Protein AF-A0A433Q224-F1 (afdb_monomer_lite)

Organism: NCBI:txid994334

Foldseek 3Di:
DPQAPDQQQEKEAEQEAEDPCLVQADLLQNLVRRLVSVVQVVQLPDPNQLHFHDPDMDGDPNLCLQLVHWDPDQLCLVGRRSSQLSSCLSLLNNHGYHYDHPYHYHHGQDDPDHVVSLVLLLLVLLSNLLNLSVLVVLCCSLPPDDPCPDRPPPNPDDPPCVSVPPPDPVSNVSSVVSNVVSCCSQVCLQPVLCLQPPPLVVCCCAQPNPDPVSHPDDLCRRCCNVDPVNVVVSVVSVVCNVPVCPVVVVVVVVVQVVQQCCCCPVVVHHRPDDPVSVVSVVCVSVSSVSNGHVSSNVSVVCVVVVDDDDDDDDDDDDDPDPPPPD

InterPro domains:
  IPR001173 Glycosyltransferase 2-like [PF13632] (7-201)

Sequence (326 aa):
MSQAEDPYTTLCSPPIFFSRNAFDVPAAVRVTDMTWSIMVMQNLSNSRGLSFPCSTYSLSMVLAERVGYWDVDANSVGEDMHMWLKCFFKTECAARTVPIFVPINLTNVQTTGYVSNIYARYVQATRHMNGVADVAYTLKGAFLPKQQNSLDSKSILPSSNKYSNYFSFDNMRDKITVCFHVLEAHMIPCTSGWLMFAAVPVMQFLLFPPQSLLSYITPIENPIVTSEFYATLWNIVKIVTVLLPMPLFGMLAVYENLHRTVDRDLYRKTDSRTWKNIFDYVWLPVAAWLFMTLPSTVACVKRLVKHEDKYVVAEKIFHEQLKSEF

Structure (mmCIF, N/CA/C/O backbone):
data_AF-A0A433Q224-F1
#
_entry.id   AF-A0A433Q224-F1
#
loop_
_atom_site.group_PDB
_atom_site.id
_atom_site.type_symbol
_atom_site.label_atom_id
_atom_site.label_alt_id
_atom_site.label_comp_id
_atom_site.label_asym_id
_atom_site.label_entity_id
_atom_site.label_seq_id
_atom_site.pdbx_PDB_ins_code
_atom_site.Cartn_x
_atom_site.Cartn_y
_atom_site.Cartn_z
_atom_site.occupancy
_atom_site.B_iso_or_equiv
_atom_site.auth_seq_id
_atom_site.auth_comp_id
_atom_site.auth_asym_id
_atom_site.auth_atom_id
_atom_site.pdbx_PDB_model_num
ATOM 1 N N . MET A 1 1 ? -2.226 -6.408 25.957 1.00 42.19 1 MET A N 1
ATOM 2 C CA . MET A 1 1 ? -3.369 -5.493 25.739 1.00 42.19 1 MET A CA 1
ATOM 3 C C . MET A 1 1 ? -3.198 -4.256 26.621 1.00 42.19 1 MET A C 1
ATOM 5 O O . MET A 1 1 ? -3.823 -4.184 27.664 1.00 42.19 1 MET A O 1
ATOM 9 N N . SER A 1 2 ? -2.316 -3.316 26.266 1.00 43.66 2 SER A N 1
ATOM 10 C CA . SER A 1 2 ? -2.054 -2.116 27.093 1.00 43.66 2 SER A CA 1
ATOM 11 C C . SER A 1 2 ? -2.165 -0.789 26.330 1.00 43.66 2 SER A C 1
ATOM 13 O O . SER A 1 2 ? -1.740 0.234 26.845 1.00 43.66 2 SER A O 1
ATOM 15 N N . GLN A 1 3 ? -2.697 -0.790 25.102 1.00 51.47 3 GLN A N 1
ATOM 16 C CA . GLN A 1 3 ? -2.833 0.421 24.269 1.00 51.47 3 GLN A CA 1
ATOM 17 C C . GLN A 1 3 ? -4.274 0.940 24.154 1.00 51.47 3 GLN A C 1
ATOM 19 O O . GLN A 1 3 ? -4.483 2.039 23.654 1.00 51.47 3 GLN A O 1
ATOM 24 N N . ALA A 1 4 ? -5.261 0.177 24.620 1.00 54.31 4 ALA A N 1
ATOM 25 C CA . ALA A 1 4 ? -6.666 0.558 24.589 1.00 54.31 4 ALA A CA 1
ATOM 26 C C . ALA A 1 4 ? -7.164 0.804 26.010 1.00 54.31 4 ALA A C 1
ATOM 28 O O . ALA A 1 4 ? -7.495 -0.144 26.719 1.00 54.31 4 ALA A O 1
ATOM 29 N N . GLU A 1 5 ? -7.198 2.069 26.430 1.00 65.38 5 GLU A N 1
ATOM 30 C CA . GLU A 1 5 ? -7.835 2.456 27.697 1.00 65.38 5 GLU A CA 1
ATOM 31 C C . GLU A 1 5 ? -9.356 2.239 27.657 1.00 65.38 5 GLU A C 1
ATOM 33 O O . GLU A 1 5 ? -9.968 1.981 28.691 1.00 65.38 5 GLU A O 1
ATOM 38 N N . ASP A 1 6 ? -9.958 2.292 26.462 1.00 81.75 6 ASP A N 1
ATOM 39 C CA . ASP A 1 6 ? -11.390 2.100 26.253 1.00 81.75 6 ASP A CA 1
ATOM 40 C C . ASP A 1 6 ? -11.691 1.050 25.161 1.00 81.75 6 ASP A C 1
ATOM 42 O O . ASP A 1 6 ? -11.400 1.267 23.978 1.00 81.75 6 ASP A O 1
ATOM 46 N N . PRO A 1 7 ? -12.328 -0.084 25.509 1.00 83.94 7 PRO A N 1
ATOM 47 C CA . PRO A 1 7 ? -12.715 -1.098 24.530 1.00 83.94 7 PRO A CA 1
ATOM 48 C C . PRO A 1 7 ? -13.782 -0.608 23.535 1.00 83.94 7 PRO A C 1
ATOM 50 O O . PRO A 1 7 ? -13.921 -1.186 22.456 1.00 83.94 7 PRO A O 1
ATOM 53 N N . TYR A 1 8 ? -14.526 0.458 23.849 1.00 89.31 8 TYR A N 1
ATOM 54 C CA . TYR A 1 8 ? -15.587 0.990 22.987 1.00 89.31 8 TYR A CA 1
ATOM 55 C C . TYR A 1 8 ? -15.099 1.975 21.918 1.00 89.31 8 TYR A C 1
ATOM 57 O O . TYR A 1 8 ? -15.894 2.409 21.087 1.00 89.31 8 TYR A O 1
ATOM 65 N N . THR A 1 9 ? -13.805 2.294 21.886 1.00 89.81 9 THR A N 1
ATOM 66 C CA . THR A 1 9 ? -13.152 3.061 20.807 1.00 89.81 9 THR A CA 1
ATOM 67 C C . THR A 1 9 ? -11.999 2.290 20.165 1.00 89.81 9 THR A C 1
ATOM 69 O O . THR A 1 9 ? -11.236 2.832 19.367 1.00 89.81 9 THR A O 1
ATOM 72 N N . THR A 1 10 ? -11.871 1.004 20.477 1.00 91.50 10 THR A N 1
ATOM 73 C CA . THR A 1 10 ? -10.749 0.192 20.017 1.00 91.50 10 THR A CA 1
ATOM 74 C C . THR A 1 10 ? -11.124 -0.663 18.818 1.00 91.50 10 THR A C 1
ATOM 76 O O . THR A 1 10 ? -12.136 -1.366 18.823 1.00 91.50 10 THR A O 1
ATOM 79 N N . LEU A 1 11 ? -10.259 -0.633 17.807 1.00 94.69 11 LEU A N 1
ATOM 80 C CA . LEU A 1 11 ? -10.218 -1.608 16.730 1.00 94.69 11 LEU A CA 1
ATOM 81 C C . LEU A 1 11 ? -9.063 -2.565 17.001 1.00 94.69 11 LEU A C 1
ATOM 83 O O . LEU A 1 11 ? -7.979 -2.144 17.395 1.00 94.69 11 LEU A O 1
ATOM 87 N N . CYS A 1 12 ? -9.261 -3.852 16.768 1.00 94.44 12 CYS A N 1
ATOM 88 C CA . CYS A 1 12 ? -8.196 -4.835 16.894 1.00 94.44 12 CYS A CA 1
ATOM 89 C C . CYS A 1 12 ? -7.865 -5.404 15.521 1.00 94.44 12 CYS A C 1
ATOM 91 O O . CYS A 1 12 ? -8.771 -5.801 14.792 1.00 94.44 12 CYS A O 1
ATOM 93 N N . SER A 1 13 ? -6.583 -5.439 15.165 1.00 94.56 13 SER A N 1
ATOM 94 C CA . SER A 1 13 ? -6.139 -5.880 13.836 1.00 94.56 13 SER A CA 1
ATOM 95 C C . SER A 1 13 ? -4.949 -6.829 13.947 1.00 94.56 13 SER A C 1
ATOM 97 O O . SER A 1 13 ? -3.975 -6.494 14.622 1.00 94.56 13 SER A O 1
ATOM 99 N N . PRO A 1 14 ? -4.987 -8.012 13.320 1.00 94.25 14 PRO A N 1
ATOM 100 C CA . PRO A 1 14 ? -3.829 -8.880 13.236 1.00 94.25 14 PRO A CA 1
ATOM 101 C C . PRO A 1 14 ? -2.905 -8.494 12.072 1.00 94.25 14 PRO A C 1
ATOM 103 O O . PRO A 1 14 ? -3.363 -7.928 11.076 1.00 94.25 14 PRO A O 1
ATOM 106 N N . PRO A 1 15 ? -1.609 -8.848 12.134 1.00 92.12 15 PRO A N 1
ATOM 107 C CA . PRO A 1 15 ? -0.773 -8.843 10.944 1.00 92.12 15 PRO A CA 1
ATOM 108 C C . PRO A 1 15 ? -1.261 -9.915 9.960 1.00 92.12 15 PRO A C 1
ATOM 110 O O . PRO A 1 15 ? -1.662 -11.010 10.359 1.00 92.12 15 PRO A O 1
ATOM 113 N N . ILE A 1 16 ? -1.202 -9.611 8.665 1.00 92.00 16 ILE A N 1
ATOM 114 C CA . ILE A 1 16 ? -1.560 -10.539 7.586 1.00 92.00 16 ILE A CA 1
ATOM 115 C C . ILE A 1 16 ? -0.317 -10.915 6.783 1.00 92.00 16 ILE A C 1
ATOM 117 O O . ILE A 1 16 ? 0.595 -10.102 6.633 1.00 92.00 16 ILE A O 1
ATOM 121 N N . PHE A 1 17 ? -0.283 -12.134 6.250 1.00 90.88 17 PHE A N 1
ATOM 122 C CA . PHE A 1 17 ? 0.760 -12.570 5.322 1.00 90.88 17 PHE A CA 1
ATOM 123 C C . PHE A 1 17 ? 0.219 -13.569 4.298 1.00 90.88 17 PHE A C 1
ATOM 125 O O . PHE A 1 17 ? -0.696 -14.331 4.598 1.00 90.88 17 PHE A O 1
ATOM 132 N N . PHE A 1 18 ? 0.778 -13.587 3.087 1.00 92.19 18 PHE A N 1
ATOM 133 C CA . PHE A 1 18 ? 0.282 -14.416 1.981 1.00 92.19 18 PHE A CA 1
ATOM 134 C C . PHE A 1 18 ? 1.230 -15.583 1.699 1.00 92.19 18 PHE A C 1
ATOM 136 O O . PHE A 1 18 ? 2.207 -15.440 0.967 1.00 92.19 18 PHE A O 1
ATOM 143 N N . SER A 1 19 ? 0.945 -16.764 2.257 1.00 90.62 19 SER A N 1
ATOM 144 C CA . SER A 1 19 ? 1.814 -17.939 2.055 1.00 90.62 19 SER A CA 1
ATOM 145 C C . SER A 1 19 ? 1.107 -19.199 1.566 1.00 90.62 19 SER A C 1
ATOM 147 O O . SER A 1 19 ? 1.771 -20.086 1.034 1.00 90.62 19 SER A O 1
ATOM 149 N N . ARG A 1 20 ? -0.228 -19.273 1.671 1.00 91.50 20 ARG A N 1
ATOM 150 C CA . ARG A 1 20 ? -0.977 -20.524 1.441 1.00 91.50 20 ARG A CA 1
ATOM 151 C C . ARG A 1 20 ? -0.823 -21.114 0.035 1.00 91.50 20 ARG A C 1
ATOM 153 O O . ARG A 1 20 ? -0.837 -22.328 -0.095 1.00 91.50 20 ARG A O 1
ATOM 160 N N . ASN A 1 21 ? -0.680 -20.270 -0.984 1.00 93.00 21 ASN A N 1
ATOM 161 C CA . ASN A 1 21 ? -0.576 -20.644 -2.404 1.00 93.00 21 ASN A CA 1
ATOM 162 C C . ASN A 1 21 ? 0.544 -19.868 -3.123 1.00 93.00 21 ASN A C 1
ATOM 164 O O . ASN A 1 21 ? 0.460 -19.555 -4.308 1.00 93.00 21 ASN A O 1
ATOM 168 N N . ALA A 1 22 ? 1.586 -19.477 -2.387 1.00 89.38 22 ALA A N 1
ATOM 169 C CA . ALA A 1 22 ? 2.670 -18.649 -2.916 1.00 89.38 22 ALA A CA 1
ATOM 170 C C . ALA A 1 22 ? 3.359 -19.271 -4.151 1.00 89.38 22 ALA A C 1
ATOM 172 O O . ALA A 1 22 ? 3.815 -18.546 -5.035 1.00 89.38 22 ALA A O 1
ATOM 173 N N . PHE A 1 23 ? 3.418 -20.601 -4.239 1.00 88.69 23 PHE A N 1
ATOM 174 C CA . PHE A 1 23 ? 4.025 -21.318 -5.366 1.00 88.69 23 PHE A CA 1
ATOM 175 C C . PHE A 1 23 ? 3.103 -21.469 -6.578 1.00 88.69 23 PHE A C 1
ATOM 177 O O . PHE A 1 23 ? 3.591 -21.751 -7.668 1.00 88.69 23 PHE A O 1
ATOM 184 N N . ASP A 1 24 ? 1.806 -21.220 -6.405 1.00 92.06 24 ASP A N 1
ATOM 185 C CA . ASP A 1 24 ? 0.786 -21.429 -7.436 1.00 92.06 24 ASP A CA 1
ATOM 186 C C . ASP A 1 24 ? 0.474 -20.153 -8.233 1.00 92.06 24 ASP A C 1
ATOM 188 O O . ASP A 1 24 ? -0.368 -20.156 -9.133 1.00 92.06 24 ASP A O 1
ATOM 192 N N . VAL A 1 25 ? 1.148 -19.047 -7.906 1.00 93.94 25 VAL A N 1
ATOM 193 C CA . VAL A 1 25 ? 0.967 -17.740 -8.542 1.00 93.94 25 VAL A CA 1
ATOM 194 C C . VAL A 1 25 ? 2.263 -17.247 -9.197 1.00 93.94 25 VAL A C 1
ATOM 196 O O . VAL A 1 25 ? 3.363 -17.610 -8.765 1.00 93.94 25 VAL A O 1
ATOM 199 N N . PRO A 1 26 ? 2.170 -16.383 -10.228 1.00 93.62 26 PRO A N 1
ATOM 200 C CA . PRO A 1 26 ? 3.333 -15.728 -10.816 1.00 93.62 26 PRO A CA 1
ATOM 201 C C . PRO A 1 26 ? 4.211 -15.028 -9.774 1.00 93.62 26 PRO A C 1
ATOM 203 O O . PRO A 1 26 ? 3.706 -14.442 -8.815 1.00 93.62 26 PRO A O 1
ATOM 206 N N . ALA A 1 27 ? 5.526 -15.002 -10.010 1.00 91.19 27 ALA A N 1
ATOM 207 C CA . ALA A 1 27 ? 6.482 -14.359 -9.105 1.00 91.19 27 ALA A CA 1
ATOM 208 C C . ALA A 1 27 ? 6.138 -12.884 -8.833 1.00 91.19 27 ALA A C 1
ATOM 210 O O . ALA A 1 27 ? 6.201 -12.446 -7.688 1.00 91.19 27 ALA A O 1
ATOM 211 N N . ALA A 1 28 ? 5.687 -12.150 -9.857 1.00 91.50 28 ALA A N 1
ATOM 212 C CA . ALA A 1 28 ? 5.248 -10.764 -9.708 1.00 91.50 28 ALA A CA 1
ATOM 213 C C . ALA A 1 28 ? 4.083 -10.608 -8.711 1.00 91.50 28 ALA A C 1
ATOM 215 O O . ALA A 1 28 ? 4.085 -9.659 -7.936 1.00 91.50 28 ALA A O 1
ATOM 216 N N . VAL A 1 29 ? 3.121 -11.541 -8.687 1.00 93.62 29 VAL A N 1
ATOM 217 C CA . VAL A 1 29 ? 1.995 -11.511 -7.734 1.00 93.62 29 VAL A CA 1
ATOM 218 C C . VAL A 1 29 ? 2.497 -11.779 -6.317 1.00 93.62 29 VAL A C 1
ATOM 220 O O . VAL A 1 29 ? 2.252 -10.976 -5.419 1.00 93.62 29 VAL A O 1
ATOM 223 N N . ARG A 1 30 ? 3.259 -12.866 -6.130 1.00 91.69 30 ARG A N 1
ATOM 224 C CA . ARG A 1 30 ? 3.771 -13.260 -4.809 1.00 91.69 30 ARG A CA 1
ATOM 225 C C . ARG A 1 30 ? 4.654 -12.184 -4.177 1.00 91.69 30 ARG A C 1
ATOM 227 O O . ARG A 1 30 ? 4.519 -11.910 -2.987 1.00 91.69 30 ARG A O 1
ATOM 234 N N . VAL A 1 31 ? 5.568 -11.591 -4.950 1.00 89.62 31 VAL A N 1
ATOM 235 C CA . VAL A 1 31 ? 6.459 -10.535 -4.443 1.00 89.62 31 VAL A CA 1
ATOM 236 C C . VAL A 1 31 ? 5.633 -9.351 -3.954 1.00 89.62 31 VAL A C 1
ATOM 238 O O . VAL A 1 31 ? 5.837 -8.895 -2.833 1.00 89.62 31 VAL A O 1
ATOM 241 N N . THR A 1 32 ? 4.650 -8.898 -4.736 1.00 91.06 32 THR A N 1
ATOM 242 C CA . THR A 1 32 ? 3.786 -7.780 -4.340 1.00 91.06 32 THR A CA 1
ATOM 243 C C . THR A 1 32 ? 2.967 -8.077 -3.091 1.00 91.06 32 THR A C 1
ATOM 245 O O . THR A 1 32 ? 2.916 -7.235 -2.198 1.00 91.06 32 THR A O 1
ATOM 248 N N . ASP A 1 33 ? 2.347 -9.251 -2.992 1.00 92.38 33 ASP A N 1
ATOM 249 C CA . ASP A 1 33 ? 1.499 -9.602 -1.845 1.00 92.38 33 ASP A CA 1
ATOM 250 C C . ASP A 1 33 ? 2.309 -9.765 -0.554 1.00 92.38 33 ASP A C 1
ATOM 252 O O . ASP A 1 33 ? 1.877 -9.364 0.532 1.00 92.38 33 ASP A O 1
ATOM 256 N N . MET A 1 34 ? 3.542 -10.257 -0.648 1.00 88.06 34 MET A N 1
ATOM 257 C CA . MET A 1 34 ? 4.407 -10.284 0.524 1.00 88.06 34 MET A CA 1
ATOM 258 C C . MET A 1 34 ? 4.933 -8.891 0.894 1.00 88.06 34 MET A C 1
ATOM 260 O O . MET A 1 34 ? 4.958 -8.552 2.076 1.00 88.06 34 MET A O 1
ATOM 264 N N . THR A 1 35 ? 5.302 -8.043 -0.073 1.00 87.88 35 THR A N 1
ATOM 265 C CA . THR A 1 35 ? 5.648 -6.640 0.223 1.00 87.88 35 THR A CA 1
ATOM 266 C C . THR A 1 35 ? 4.471 -5.913 0.878 1.00 87.88 35 THR A C 1
ATOM 268 O O . THR A 1 35 ? 4.667 -5.172 1.839 1.00 87.88 35 THR A O 1
ATOM 271 N N . TRP A 1 36 ? 3.241 -6.192 0.438 1.00 89.94 36 TRP A N 1
ATOM 272 C CA . TRP A 1 36 ? 2.023 -5.699 1.080 1.00 89.94 36 TRP A CA 1
ATOM 273 C C . TRP A 1 36 ? 1.914 -6.163 2.539 1.00 89.94 36 TRP A C 1
ATOM 275 O O . TRP A 1 36 ? 1.622 -5.362 3.420 1.00 89.94 36 TRP A O 1
ATOM 285 N N . SER A 1 37 ? 2.230 -7.430 2.819 1.00 90.38 37 SER A N 1
ATOM 286 C CA . SER A 1 37 ? 2.266 -7.977 4.187 1.00 90.38 37 SER A CA 1
ATOM 287 C C . SER A 1 37 ? 3.230 -7.204 5.088 1.00 90.38 37 SER A C 1
ATOM 289 O O . SER A 1 37 ? 2.887 -6.839 6.211 1.00 90.38 37 SER A O 1
ATOM 291 N N . ILE A 1 38 ? 4.431 -6.909 4.580 1.00 88.38 38 ILE A N 1
ATOM 292 C CA . ILE A 1 38 ? 5.450 -6.140 5.304 1.00 88.38 38 ILE A CA 1
ATOM 293 C C . ILE A 1 38 ? 4.960 -4.717 5.583 1.00 88.38 38 ILE A C 1
ATOM 295 O O . ILE A 1 38 ? 5.092 -4.235 6.707 1.00 88.38 38 ILE A O 1
ATOM 299 N N . MET A 1 39 ? 4.331 -4.072 4.600 1.00 88.50 39 MET A N 1
ATOM 300 C CA . MET A 1 39 ? 3.747 -2.741 4.767 1.00 88.50 39 MET A CA 1
ATOM 301 C C . MET A 1 39 ? 2.638 -2.730 5.830 1.00 88.50 39 MET A C 1
ATOM 303 O O . MET A 1 39 ? 2.600 -1.831 6.668 1.00 88.50 39 MET A O 1
ATOM 307 N N . VAL A 1 40 ? 1.771 -3.749 5.862 1.00 90.44 40 VAL A N 1
ATOM 308 C CA . VAL A 1 40 ? 0.733 -3.866 6.900 1.00 90.44 40 VAL A CA 1
ATOM 309 C C . VAL A 1 40 ? 1.358 -4.071 8.282 1.00 90.44 40 VAL A C 1
ATOM 311 O O . VAL A 1 40 ? 0.933 -3.424 9.238 1.00 90.44 40 VAL A O 1
ATOM 314 N N . MET A 1 41 ? 2.398 -4.905 8.398 1.00 89.06 41 MET A N 1
ATOM 315 C CA . MET A 1 41 ? 3.137 -5.078 9.656 1.00 89.06 41 MET A CA 1
ATOM 316 C C . MET A 1 41 ? 3.792 -3.773 10.128 1.00 89.06 41 MET A C 1
ATOM 318 O O . MET A 1 41 ? 3.692 -3.439 11.309 1.00 89.06 41 MET A O 1
ATOM 322 N N . GLN A 1 42 ? 4.406 -3.005 9.220 1.00 89.31 42 GLN A N 1
ATOM 323 C CA . GLN A 1 42 ? 4.956 -1.681 9.525 1.00 89.31 42 GLN A CA 1
ATOM 324 C C . GLN A 1 42 ? 3.861 -0.743 10.038 1.00 89.31 42 GLN A C 1
ATOM 326 O O . GLN A 1 42 ? 4.028 -0.122 11.086 1.00 89.31 42 GLN A O 1
ATOM 331 N N . ASN A 1 43 ? 2.726 -0.668 9.346 1.00 91.38 43 ASN A N 1
ATOM 332 C CA . ASN A 1 43 ? 1.600 0.163 9.757 1.00 91.38 43 ASN A CA 1
ATOM 333 C C . ASN A 1 43 ? 1.093 -0.225 11.161 1.00 91.38 43 ASN A C 1
ATOM 335 O O . ASN A 1 43 ? 0.910 0.645 12.009 1.00 91.38 43 ASN A O 1
ATOM 339 N N . LEU A 1 44 ? 0.971 -1.521 11.468 1.00 90.88 44 LEU A N 1
ATOM 340 C CA . LEU A 1 44 ? 0.555 -2.000 12.794 1.00 90.88 44 LEU A CA 1
ATOM 341 C C . LEU A 1 44 ? 1.575 -1.732 13.916 1.00 90.88 44 LEU A C 1
ATOM 343 O O . LEU A 1 44 ? 1.203 -1.778 15.087 1.00 90.88 44 LEU A O 1
ATOM 347 N N . SER A 1 45 ? 2.834 -1.420 13.588 1.00 88.56 45 SER A N 1
ATOM 348 C CA . SER A 1 45 ? 3.881 -1.095 14.570 1.00 88.56 45 SER A CA 1
ATOM 349 C C . SER A 1 45 ? 3.783 0.325 15.150 1.00 88.56 45 SER A C 1
ATOM 351 O O . SER A 1 45 ? 4.585 0.708 16.005 1.00 88.56 45 SER A O 1
ATOM 353 N N . ASN A 1 46 ? 2.788 1.114 14.726 1.00 88.62 46 ASN A N 1
ATOM 354 C CA . ASN A 1 46 ? 2.577 2.468 15.223 1.00 88.62 46 ASN A CA 1
ATOM 355 C C . ASN A 1 46 ? 2.272 2.484 16.735 1.00 88.62 46 ASN A C 1
ATOM 357 O O . ASN A 1 46 ? 1.214 2.042 17.184 1.00 88.62 46 ASN A O 1
ATOM 361 N N . SER A 1 47 ? 3.171 3.071 17.528 1.00 83.44 47 SER A N 1
ATOM 362 C CA . SER A 1 47 ? 3.066 3.088 18.994 1.00 83.44 47 SER A CA 1
ATOM 363 C C . SER A 1 47 ? 1.882 3.891 19.543 1.00 83.44 47 SER A C 1
ATOM 365 O O . SER A 1 47 ? 1.448 3.624 20.664 1.00 83.44 47 SER A O 1
ATOM 367 N N . ARG A 1 48 ? 1.338 4.843 18.769 1.00 87.94 48 ARG A N 1
ATOM 368 C CA . ARG A 1 48 ? 0.140 5.621 19.127 1.00 87.94 48 ARG A CA 1
ATOM 369 C C . ARG A 1 48 ? -1.162 4.928 18.729 1.00 87.94 48 ARG A C 1
ATOM 371 O O . ARG A 1 48 ? -2.208 5.500 18.997 1.00 87.94 48 ARG A O 1
ATOM 378 N N . GLY A 1 49 ? -1.130 3.758 18.084 1.00 90.00 49 GLY A N 1
ATOM 379 C CA . GLY A 1 49 ? -2.335 3.069 17.605 1.00 90.00 49 GLY A CA 1
ATOM 380 C C . GLY A 1 49 ? -3.038 3.786 16.445 1.00 90.00 49 GLY A C 1
ATOM 381 O O . GLY A 1 49 ? -4.216 3.534 16.192 1.00 90.00 49 GLY A O 1
ATOM 382 N N . LEU A 1 50 ? -2.339 4.693 15.750 1.00 94.00 50 LEU A N 1
ATOM 383 C CA . LEU A 1 50 ? -2.816 5.373 14.540 1.00 94.00 50 LEU A CA 1
ATOM 384 C C . LEU A 1 50 ? -2.489 4.536 13.298 1.00 94.00 50 LEU A C 1
ATOM 386 O O . LEU A 1 50 ? -1.700 4.953 12.448 1.00 94.00 50 LEU A O 1
ATOM 390 N N . SER A 1 51 ? -3.037 3.325 13.249 1.00 93.25 51 SER A N 1
ATOM 391 C CA . SER A 1 51 ? -2.752 2.338 12.211 1.00 93.25 51 SER A CA 1
ATOM 392 C C . SER A 1 51 ? -4.027 1.825 11.562 1.00 93.25 51 SER A C 1
ATOM 394 O O . SER A 1 51 ? -5.026 1.564 12.234 1.00 93.25 51 SER A O 1
ATOM 396 N N . PHE A 1 52 ? -3.993 1.676 10.241 1.00 94.12 52 PHE A N 1
ATOM 397 C CA . PHE A 1 52 ? -5.161 1.272 9.466 1.00 94.12 52 PHE A CA 1
ATOM 398 C C . PHE A 1 52 ? -5.293 -0.257 9.423 1.00 94.12 52 PHE A C 1
ATOM 400 O O . PHE A 1 52 ? -4.299 -0.940 9.165 1.00 94.12 52 PHE A O 1
ATOM 407 N N . PRO A 1 53 ? -6.479 -0.832 9.664 1.00 92.31 53 PRO A N 1
ATOM 408 C CA . PRO A 1 53 ? -6.698 -2.253 9.440 1.00 92.31 53 PRO A CA 1
ATOM 409 C C . PRO A 1 53 ? -6.545 -2.589 7.953 1.00 92.31 53 PRO A C 1
ATOM 411 O O . PRO A 1 53 ? -6.747 -1.745 7.080 1.00 92.31 53 PRO A O 1
ATOM 414 N N . CYS A 1 54 ? -6.202 -3.841 7.661 1.00 89.50 54 CYS A N 1
ATOM 415 C CA . CYS A 1 54 ? -6.157 -4.340 6.294 1.00 89.50 54 CYS A CA 1
ATOM 416 C C . CYS A 1 54 ? -6.757 -5.742 6.240 1.00 89.50 54 CYS A C 1
ATOM 418 O O . CYS A 1 54 ? -6.194 -6.672 6.818 1.00 89.50 54 CYS A O 1
ATOM 420 N N . SER A 1 55 ? -7.880 -5.891 5.533 1.00 87.50 55 SER A N 1
ATOM 421 C CA . SER A 1 55 ? -8.643 -7.122 5.278 1.00 87.50 55 SER A CA 1
ATOM 422 C C . SER A 1 55 ? -9.254 -7.810 6.504 1.00 87.50 55 SER A C 1
ATOM 424 O O . SER A 1 55 ? -10.286 -8.470 6.413 1.00 87.50 55 SER A O 1
ATOM 426 N N . THR A 1 56 ? -8.613 -7.736 7.668 1.00 92.44 56 THR A N 1
ATOM 427 C CA . THR A 1 56 ? -9.045 -8.429 8.880 1.00 92.44 56 THR A CA 1
ATOM 428 C C . THR A 1 56 ? -8.938 -7.488 10.060 1.00 92.44 56 THR A C 1
ATOM 430 O O . THR A 1 56 ? -7.856 -7.001 10.377 1.00 92.44 56 THR A O 1
ATOM 433 N N . TYR A 1 57 ? -10.064 -7.240 10.717 1.00 95.06 57 TYR A N 1
ATOM 434 C CA . TYR A 1 57 ? -10.126 -6.468 11.947 1.00 95.06 57 TYR A CA 1
ATOM 435 C C . TYR A 1 57 ? -11.425 -6.763 12.696 1.00 95.06 57 TYR A C 1
ATOM 437 O O . TYR A 1 57 ? -12.354 -7.369 12.164 1.00 95.06 57 TYR A O 1
ATOM 445 N N . SER A 1 58 ? -11.482 -6.333 13.949 1.00 94.62 58 SER A N 1
ATOM 446 C CA . SER A 1 58 ? -12.685 -6.388 14.774 1.00 94.62 58 SER A CA 1
ATOM 447 C C . SER A 1 58 ? -12.887 -5.065 15.495 1.00 94.62 58 SER A C 1
ATOM 449 O O . SER A 1 58 ? -11.916 -4.465 15.956 1.00 94.62 58 SER A O 1
ATOM 451 N N . LEU A 1 59 ? -14.139 -4.659 15.671 1.00 95.00 59 LEU A N 1
ATOM 452 C CA . LEU A 1 59 ? -14.530 -3.577 16.570 1.00 95.00 59 LEU A CA 1
ATOM 453 C C . LEU A 1 59 ? -15.734 -4.000 17.414 1.00 95.00 59 LEU A C 1
ATOM 455 O O . LEU A 1 59 ? -16.434 -4.956 17.081 1.00 95.00 59 LEU A O 1
ATOM 459 N N . SER A 1 60 ? -15.982 -3.283 18.508 1.00 93.62 60 SER A N 1
ATOM 460 C CA . SER A 1 60 ? -17.180 -3.514 19.314 1.00 93.62 60 SER A CA 1
ATOM 461 C C . SER A 1 60 ? -18.446 -3.099 18.555 1.00 93.62 60 SER A C 1
ATOM 463 O O . SER A 1 60 ? -18.451 -2.115 17.814 1.00 93.62 60 SER A O 1
ATOM 465 N N . MET A 1 61 ? -19.553 -3.808 18.797 1.00 93.81 61 MET A N 1
ATOM 466 C CA . MET A 1 61 ? -20.870 -3.425 18.269 1.00 93.81 61 MET A CA 1
ATOM 467 C C . MET A 1 61 ? -21.257 -2.001 18.696 1.00 93.81 61 MET A C 1
ATOM 469 O O . MET A 1 61 ? -21.836 -1.250 17.920 1.00 93.81 61 MET A O 1
ATOM 473 N N . VAL A 1 62 ? -20.853 -1.607 19.909 1.00 91.88 62 VAL A N 1
ATOM 474 C CA . VAL A 1 62 ? -21.038 -0.254 20.448 1.00 91.88 62 VAL A CA 1
ATOM 475 C C . VAL A 1 62 ? -20.373 0.797 19.564 1.00 91.88 62 VAL A C 1
ATOM 477 O O . VAL A 1 62 ? -20.992 1.809 19.243 1.00 91.88 62 VAL A O 1
ATOM 480 N N . LEU A 1 63 ? -19.126 0.559 19.145 1.00 92.38 63 LEU A N 1
ATOM 481 C CA . LEU A 1 63 ? -18.423 1.461 18.238 1.00 92.38 63 LEU A CA 1
ATOM 482 C C . LEU A 1 63 ? -19.104 1.498 16.866 1.00 92.38 63 LEU A C 1
ATOM 484 O O . LEU A 1 63 ? -19.300 2.585 16.329 1.00 92.38 63 LEU A O 1
ATOM 488 N N . ALA A 1 64 ? -19.515 0.340 16.336 1.00 95.00 64 ALA A N 1
ATOM 489 C CA . ALA A 1 64 ? -20.196 0.242 15.045 1.00 95.00 64 ALA A CA 1
ATOM 490 C C . ALA A 1 64 ? -21.501 1.054 15.033 1.00 95.00 64 ALA A C 1
ATOM 492 O O . ALA A 1 64 ? -21.707 1.878 14.144 1.00 95.00 64 ALA A O 1
ATOM 493 N N . GLU A 1 65 ? -22.350 0.890 16.051 1.00 92.81 65 GLU A N 1
ATOM 494 C CA . GLU A 1 65 ? -23.599 1.644 16.191 1.00 92.81 65 GLU A CA 1
ATOM 495 C C . GLU A 1 65 ? -23.325 3.145 16.343 1.00 92.81 65 GLU A C 1
ATOM 497 O O . GLU A 1 65 ? -23.929 3.962 15.648 1.00 92.81 65 GLU A O 1
ATOM 502 N N . ARG A 1 66 ? -22.347 3.518 17.179 1.00 87.75 66 ARG A N 1
ATOM 503 C CA . ARG A 1 66 ? -21.978 4.919 17.431 1.00 87.75 66 ARG A CA 1
ATOM 504 C C . ARG A 1 66 ? -21.531 5.656 16.173 1.00 87.75 66 ARG A C 1
ATOM 506 O O . ARG A 1 66 ? -21.781 6.853 16.039 1.00 87.75 66 ARG A O 1
ATOM 513 N N . VAL A 1 67 ? -20.841 4.971 15.264 1.00 91.56 67 VAL A N 1
ATOM 514 C CA . VAL A 1 67 ? -20.364 5.579 14.017 1.00 91.56 67 VAL A CA 1
ATOM 515 C C . VAL A 1 67 ? -21.383 5.458 12.885 1.00 91.56 67 VAL A C 1
ATOM 517 O O . VAL A 1 67 ? -21.200 6.097 11.850 1.00 91.56 67 VAL A O 1
ATOM 520 N N . GLY A 1 68 ? -22.484 4.728 13.072 1.00 92.44 68 GLY A N 1
ATOM 521 C CA . GLY A 1 68 ? -23.485 4.484 12.035 1.00 92.44 68 GLY A CA 1
ATOM 522 C C . GLY A 1 68 ? -23.010 3.466 10.999 1.00 92.44 68 GLY A C 1
ATOM 523 O O . GLY A 1 68 ? -23.127 3.719 9.803 1.00 92.44 68 GLY A O 1
ATOM 524 N N . TYR A 1 69 ? -22.439 2.355 11.471 1.00 94.38 69 TYR A N 1
ATOM 525 C CA . TYR A 1 69 ? -22.037 1.178 10.693 1.00 94.38 69 TYR A CA 1
ATOM 526 C C . TYR A 1 69 ? -21.101 1.497 9.515 1.00 94.38 69 TYR A C 1
ATOM 528 O O . TYR A 1 69 ? -20.393 2.503 9.528 1.00 94.38 69 TYR A O 1
ATOM 536 N N . TRP A 1 70 ? -21.043 0.613 8.524 1.00 94.50 70 TRP A N 1
ATOM 537 C CA . TRP A 1 70 ? -20.213 0.745 7.332 1.00 94.50 70 TRP A CA 1
ATOM 538 C C . TRP A 1 70 ? -20.875 1.624 6.281 1.00 94.50 70 TRP A C 1
ATOM 540 O O . TRP A 1 70 ? -22.068 1.485 6.015 1.00 94.50 70 TRP A O 1
ATOM 550 N N . ASP A 1 71 ? -20.091 2.514 5.678 1.00 91.69 71 ASP A N 1
ATOM 551 C CA . ASP A 1 71 ? -20.552 3.297 4.535 1.00 91.69 71 ASP A CA 1
ATOM 552 C C . ASP A 1 71 ? -20.537 2.434 3.266 1.00 91.69 71 ASP A C 1
ATOM 554 O O . ASP A 1 71 ? -19.644 1.612 3.061 1.00 91.69 71 ASP A O 1
ATOM 558 N N . VAL A 1 72 ? -21.560 2.605 2.428 1.00 88.25 72 VAL A N 1
ATOM 559 C CA . VAL A 1 72 ? -21.783 1.813 1.201 1.00 88.25 72 VAL A CA 1
ATOM 560 C C . VAL A 1 72 ? -21.644 2.652 -0.071 1.00 88.25 72 VAL A C 1
ATOM 562 O O . VAL A 1 72 ? -22.026 2.212 -1.156 1.00 88.25 72 VAL A O 1
ATOM 565 N N . ASP A 1 73 ? -21.153 3.886 0.050 1.00 84.00 73 ASP A N 1
ATOM 566 C CA . ASP A 1 73 ? -21.019 4.792 -1.082 1.00 84.00 73 ASP A CA 1
ATOM 567 C C . ASP A 1 73 ? -19.722 4.571 -1.872 1.00 84.00 73 ASP A C 1
ATOM 569 O O . ASP A 1 73 ? -18.772 3.926 -1.428 1.00 84.00 73 ASP A O 1
ATOM 573 N N . ALA A 1 74 ? -19.681 5.132 -3.080 1.00 78.94 74 ALA A N 1
ATOM 574 C CA . ALA A 1 74 ? -18.576 4.953 -4.016 1.00 78.94 74 ALA A CA 1
ATOM 575 C C . ALA A 1 74 ? -17.242 5.576 -3.556 1.00 78.94 74 ALA A C 1
ATOM 577 O O . ALA A 1 74 ? -16.218 5.360 -4.205 1.00 78.94 74 ALA A O 1
ATOM 578 N N . ASN A 1 75 ? -17.216 6.368 -2.480 1.00 79.00 75 ASN A N 1
ATOM 579 C CA . ASN A 1 75 ? -15.969 6.870 -1.907 1.00 79.00 75 ASN A CA 1
ATOM 580 C C . ASN A 1 75 ? -15.376 5.904 -0.878 1.00 79.00 75 ASN A C 1
ATOM 582 O O . ASN A 1 75 ? -14.163 5.899 -0.707 1.00 79.00 75 ASN A O 1
ATOM 586 N N . SER A 1 76 ? -16.179 5.019 -0.292 1.00 84.81 76 SER A N 1
ATOM 587 C CA . SER A 1 76 ? -15.762 4.072 0.749 1.00 84.81 76 SER A CA 1
ATOM 588 C C . SER A 1 76 ? -15.293 2.729 0.172 1.00 84.81 76 SER A C 1
ATOM 590 O O . SER A 1 76 ? -15.558 1.666 0.724 1.00 84.81 76 SER A O 1
ATOM 592 N N . VAL A 1 77 ? -14.586 2.762 -0.967 1.00 84.19 77 VAL A N 1
ATOM 593 C CA . VAL A 1 77 ? -14.099 1.553 -1.669 1.00 84.19 77 VAL A CA 1
ATOM 594 C C . VAL A 1 77 ? -13.049 0.807 -0.843 1.00 84.19 77 VAL A C 1
ATOM 596 O O . VAL A 1 77 ? -13.031 -0.423 -0.827 1.00 84.19 77 VAL A O 1
ATOM 599 N N . GLY A 1 78 ? -12.170 1.550 -0.166 1.00 84.62 78 GLY A N 1
ATOM 600 C CA . GLY A 1 78 ? -11.185 1.019 0.777 1.00 84.62 78 GLY A CA 1
ATOM 601 C C . GLY A 1 78 ? -11.801 0.804 2.156 1.00 84.62 78 GLY A C 1
ATOM 602 O O . GLY A 1 78 ? -11.356 1.432 3.112 1.00 84.62 78 GLY A O 1
ATOM 603 N N . GLU A 1 79 ? -12.835 -0.038 2.231 1.00 92.00 79 GLU A N 1
ATOM 604 C CA . GLU A 1 79 ? -13.729 -0.169 3.390 1.00 92.00 79 GLU A CA 1
ATOM 605 C C . GLU A 1 79 ? -12.987 -0.254 4.732 1.00 92.00 79 GLU A C 1
ATOM 607 O O . GLU A 1 79 ? -13.283 0.545 5.612 1.00 92.00 79 GLU A O 1
ATOM 612 N N . ASP A 1 80 ? -11.969 -1.113 4.863 1.00 94.19 80 ASP A N 1
ATOM 613 C CA . ASP A 1 80 ? -11.231 -1.289 6.123 1.00 94.19 80 ASP A CA 1
ATOM 614 C C . ASP A 1 80 ? -10.629 0.032 6.654 1.00 94.19 80 ASP A C 1
ATOM 616 O O . ASP A 1 80 ? -10.841 0.432 7.805 1.00 94.19 80 ASP A O 1
ATOM 620 N N . MET A 1 81 ? -9.864 0.735 5.807 1.00 94.75 81 MET A N 1
ATOM 621 C CA . MET A 1 81 ? -9.220 2.003 6.165 1.00 94.75 81 MET A CA 1
ATOM 622 C C . MET A 1 81 ? -10.272 3.093 6.372 1.00 94.75 81 MET A C 1
ATOM 624 O O . MET A 1 81 ? -10.193 3.849 7.343 1.00 94.75 81 MET A O 1
ATOM 628 N N . HIS A 1 82 ? -11.275 3.143 5.495 1.00 95.81 82 HIS A N 1
ATOM 629 C CA . HIS A 1 82 ? -12.378 4.086 5.593 1.00 95.81 82 HIS A CA 1
ATOM 630 C C . HIS A 1 82 ? -13.125 3.937 6.923 1.00 95.81 82 HIS A C 1
ATOM 632 O O . HIS A 1 82 ? -13.370 4.924 7.617 1.00 95.81 82 HIS A O 1
ATOM 638 N N . MET A 1 83 ? -13.424 2.704 7.331 1.00 96.56 83 MET A N 1
ATOM 639 C CA . MET A 1 83 ? -14.086 2.405 8.595 1.00 96.56 83 MET A CA 1
ATOM 640 C C . MET A 1 83 ? -13.238 2.859 9.785 1.00 96.56 83 MET A C 1
ATOM 642 O O . MET A 1 83 ? -13.762 3.453 10.730 1.00 96.56 83 MET A O 1
ATOM 646 N N . TRP A 1 84 ? -11.917 2.671 9.730 1.00 96.56 84 TRP A N 1
ATOM 647 C CA . TRP A 1 84 ? -11.020 3.203 10.756 1.00 96.56 84 TRP A CA 1
ATOM 648 C C . TRP A 1 84 ? -11.043 4.733 10.820 1.00 96.56 84 TRP A C 1
ATOM 650 O O . TRP A 1 84 ? -11.183 5.296 11.906 1.00 96.56 84 TRP A O 1
ATOM 660 N N . LEU A 1 85 ? -10.960 5.418 9.674 1.00 96.62 85 LEU A N 1
ATOM 661 C CA . LEU A 1 85 ? -11.013 6.883 9.598 1.00 96.62 85 LEU A CA 1
ATOM 662 C C . LEU A 1 85 ? -12.349 7.414 10.121 1.00 96.62 85 LEU A C 1
ATOM 664 O O . LEU A 1 85 ? -12.387 8.378 10.887 1.00 96.62 85 LEU A O 1
A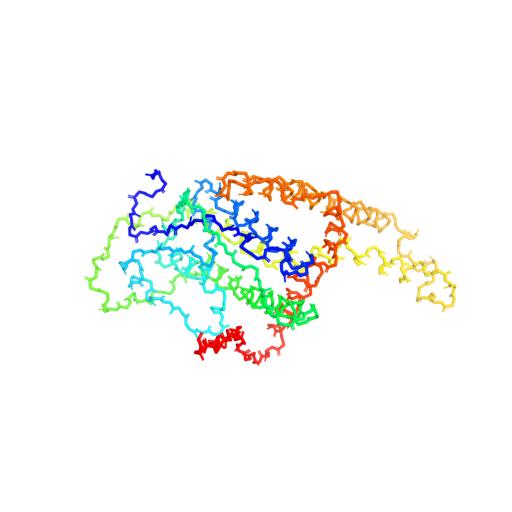TOM 668 N N . LYS A 1 86 ? -13.448 6.751 9.761 1.00 95.38 86 LYS A N 1
ATOM 669 C CA . LYS A 1 86 ? -14.790 7.054 10.249 1.00 95.38 86 LYS A CA 1
ATOM 670 C C . LYS A 1 86 ? -14.873 6.922 11.764 1.00 95.38 86 LYS A C 1
ATOM 672 O O . LYS A 1 86 ? -15.344 7.855 12.417 1.00 95.38 86 LYS A O 1
ATOM 677 N N . CYS A 1 87 ? -14.371 5.823 12.329 1.00 95.06 87 CYS A N 1
ATOM 678 C CA . CYS A 1 87 ? -14.241 5.656 13.774 1.00 95.06 87 CYS A CA 1
ATOM 679 C C . CYS A 1 87 ? -13.428 6.795 14.388 1.00 95.06 87 CYS A C 1
ATOM 681 O O . CYS A 1 87 ? -13.928 7.483 15.274 1.00 95.06 87 CYS A O 1
ATOM 683 N N . PHE A 1 88 ? -12.233 7.061 13.862 1.00 94.56 88 PHE A N 1
ATOM 684 C CA . PHE A 1 88 ? -11.340 8.106 14.350 1.00 94.56 88 PHE A CA 1
ATOM 685 C C . PHE A 1 88 ? -12.015 9.482 14.398 1.00 94.56 88 PHE A C 1
ATOM 687 O O . PHE A 1 88 ? -12.028 10.120 15.449 1.00 94.56 88 PHE A O 1
ATOM 694 N N . PHE A 1 89 ? -12.640 9.938 13.311 1.00 93.00 89 PHE A N 1
ATOM 695 C CA . PHE A 1 89 ? -13.256 11.266 13.277 1.00 93.00 89 PHE A CA 1
ATOM 696 C C . PHE A 1 89 ? -14.587 11.343 14.040 1.00 93.00 89 PHE A C 1
ATOM 698 O O . PHE A 1 89 ? -14.843 12.347 14.717 1.00 93.00 89 PHE A O 1
ATOM 705 N N . LYS A 1 90 ? -15.439 10.306 13.985 1.00 90.56 90 LYS A N 1
ATOM 706 C CA . LYS A 1 90 ? -16.734 10.315 14.691 1.00 90.56 90 LYS A CA 1
ATOM 707 C C . LYS A 1 90 ? -16.587 10.160 16.204 1.00 90.56 90 LYS A C 1
ATOM 709 O O . LYS A 1 90 ? -17.399 10.731 16.931 1.00 90.56 90 LYS A O 1
ATOM 714 N N . THR A 1 91 ? -15.536 9.497 16.689 1.00 88.44 91 THR A N 1
ATOM 715 C CA . THR A 1 91 ? -15.212 9.423 18.123 1.00 88.44 91 THR A CA 1
ATOM 716 C C . THR A 1 91 ? -14.214 10.492 18.571 1.00 88.44 91 THR A C 1
ATOM 718 O O . THR A 1 91 ? -13.496 10.281 19.541 1.00 88.44 91 THR A O 1
ATOM 721 N N . GLU A 1 92 ? -14.126 11.626 17.870 1.00 87.19 92 GLU A N 1
ATOM 722 C CA . GLU A 1 92 ? -13.326 12.787 18.304 1.00 87.19 92 GLU A CA 1
ATOM 723 C C . GLU A 1 92 ? -11.843 12.469 18.520 1.00 87.19 92 GLU A C 1
ATOM 725 O O . GLU A 1 92 ? -11.221 12.897 19.488 1.00 87.19 92 GLU A O 1
ATOM 730 N N . CYS A 1 93 ? -11.270 11.728 17.574 1.00 89.94 93 CYS A N 1
ATOM 731 C CA . CYS A 1 93 ? -9.891 11.246 17.577 1.00 89.94 93 CYS A CA 1
ATOM 732 C C . CYS A 1 93 ? -9.586 10.232 18.688 1.00 89.94 93 CYS A C 1
ATOM 734 O O . CYS A 1 93 ? -8.419 9.938 18.906 1.00 89.94 93 CYS A O 1
ATOM 736 N N . ALA A 1 94 ? -10.589 9.667 19.372 1.00 88.50 94 ALA A N 1
ATOM 737 C CA . ALA A 1 94 ? -10.370 8.659 20.414 1.00 88.50 94 ALA A CA 1
ATOM 738 C C . ALA A 1 94 ? -10.108 7.244 19.871 1.00 88.50 94 ALA A C 1
ATOM 740 O O . ALA A 1 94 ? -9.620 6.398 20.618 1.00 88.50 94 ALA A O 1
ATOM 741 N N . ALA A 1 95 ? -10.443 6.960 18.604 1.00 92.06 95 ALA A N 1
ATOM 742 C CA . ALA A 1 95 ? -10.303 5.608 18.078 1.00 92.06 95 ALA A CA 1
ATOM 743 C C . ALA A 1 95 ? -8.832 5.203 17.950 1.00 92.06 95 ALA A C 1
ATOM 745 O O . ALA A 1 95 ? -7.994 5.997 17.506 1.00 92.06 95 ALA A O 1
ATOM 746 N N . ARG A 1 96 ? -8.521 3.968 18.343 1.00 93.19 96 ARG A N 1
ATOM 747 C CA . ARG A 1 96 ? -7.167 3.405 18.305 1.00 93.19 96 ARG A CA 1
ATOM 748 C C . ARG A 1 96 ? -7.191 1.981 17.790 1.00 93.19 96 ARG A C 1
ATOM 750 O O . ARG A 1 96 ? -8.093 1.216 18.118 1.00 93.19 96 ARG A O 1
ATOM 757 N N . THR A 1 97 ? -6.170 1.623 17.024 1.00 94.12 97 THR A N 1
ATOM 758 C CA . THR A 1 97 ? -5.916 0.237 16.644 1.00 94.12 97 THR A CA 1
ATOM 759 C C . THR A 1 97 ? -4.971 -0.411 17.640 1.00 94.12 97 THR A C 1
ATOM 761 O O . THR A 1 97 ? -3.903 0.122 17.939 1.00 94.12 97 THR A O 1
ATOM 764 N N . VAL A 1 98 ? -5.347 -1.594 18.113 1.00 92.69 98 VAL A N 1
ATOM 765 C CA . VAL A 1 98 ? -4.500 -2.477 18.907 1.00 92.69 98 VAL A CA 1
ATOM 766 C C . VAL A 1 98 ? -4.109 -3.680 18.050 1.00 92.69 98 VAL A C 1
ATOM 768 O O . VAL A 1 98 ? -4.990 -4.427 17.604 1.00 92.69 98 VAL A O 1
ATOM 771 N N . PRO A 1 99 ? -2.807 -3.909 17.810 1.00 91.88 99 PRO A N 1
ATOM 772 C CA . PRO A 1 99 ? -2.370 -5.094 17.099 1.00 91.88 99 PRO A CA 1
ATOM 773 C C . PRO A 1 99 ? -2.655 -6.350 17.932 1.00 91.88 99 PRO A C 1
ATOM 775 O O . PRO A 1 99 ? -2.322 -6.422 19.118 1.00 91.88 99 PRO A O 1
ATOM 778 N N . ILE A 1 100 ? -3.253 -7.362 17.304 1.00 90.56 100 ILE A N 1
ATOM 779 C CA . ILE A 1 100 ? -3.351 -8.710 17.870 1.00 90.56 100 ILE A CA 1
ATOM 780 C C . ILE A 1 100 ? -2.209 -9.528 17.276 1.00 90.56 100 ILE A C 1
ATOM 782 O O . ILE A 1 100 ? -2.164 -9.737 16.068 1.00 90.56 100 ILE A O 1
ATOM 786 N N . PHE A 1 101 ? -1.302 -10.036 18.109 1.00 83.75 101 PHE A N 1
ATOM 787 C CA . PHE A 1 101 ? -0.143 -10.826 17.667 1.00 83.75 101 PHE A CA 1
ATOM 788 C C . PHE A 1 101 ? -0.507 -12.274 17.292 1.00 83.75 101 PHE A C 1
ATOM 790 O O . PHE A 1 101 ? 0.153 -13.226 17.697 1.00 83.75 101 PHE A O 1
ATOM 797 N N . VAL A 1 102 ? -1.580 -12.434 16.518 1.00 89.31 102 VAL A N 1
ATOM 798 C CA . VAL A 1 102 ? -2.018 -13.695 15.920 1.00 89.31 102 VAL A CA 1
ATOM 799 C C . VAL A 1 102 ? -2.033 -13.479 14.409 1.00 89.31 102 VAL A C 1
ATOM 801 O O . VAL A 1 102 ? -2.975 -12.876 13.899 1.00 89.31 102 VAL A O 1
ATOM 804 N N . PRO A 1 103 ? -0.979 -13.890 13.686 1.00 88.06 103 PRO A N 1
ATOM 805 C CA . PRO A 1 103 ? -0.858 -13.583 12.271 1.00 88.06 103 PRO A CA 1
ATOM 806 C C . PRO A 1 103 ? -1.858 -14.400 11.443 1.00 88.06 103 PRO A C 1
ATOM 808 O O . PRO A 1 103 ? -2.016 -15.605 11.647 1.00 88.06 103 PRO A O 1
ATOM 811 N N . ILE A 1 104 ? -2.518 -13.753 10.483 1.00 92.00 104 ILE A N 1
ATOM 812 C CA . ILE A 1 104 ? -3.510 -14.388 9.610 1.00 92.00 104 ILE A CA 1
ATOM 813 C C . ILE A 1 104 ? -2.870 -14.739 8.271 1.00 92.00 104 ILE A C 1
ATOM 815 O O . ILE A 1 104 ? -2.381 -13.876 7.541 1.00 92.00 104 ILE A O 1
ATOM 819 N N . ASN A 1 105 ? -2.904 -16.030 7.944 1.00 91.88 105 ASN A N 1
ATOM 820 C CA . ASN A 1 105 ? -2.343 -16.552 6.709 1.00 91.88 105 ASN A CA 1
ATOM 821 C C . ASN A 1 105 ? -3.373 -16.518 5.572 1.00 91.88 105 ASN A C 1
ATOM 823 O O . ASN A 1 105 ? -4.381 -17.230 5.600 1.00 91.88 105 ASN A O 1
ATOM 827 N N . LEU A 1 106 ? -3.095 -15.711 4.556 1.00 93.25 106 LEU A N 1
ATOM 828 C CA . LEU A 1 106 ? -3.949 -15.456 3.407 1.00 93.25 106 LEU A CA 1
ATOM 829 C C . LEU A 1 106 ? -3.444 -16.170 2.144 1.00 93.25 106 LEU A C 1
ATOM 831 O O . LEU A 1 106 ? -2.363 -16.759 2.086 1.00 93.25 106 LEU A O 1
ATOM 835 N N . THR A 1 107 ? -4.298 -16.179 1.125 1.00 94.06 107 THR A N 1
ATOM 836 C CA . THR A 1 107 ? -3.997 -16.657 -0.233 1.00 94.06 107 THR A CA 1
ATOM 837 C C . THR A 1 107 ? -3.745 -15.459 -1.128 1.00 94.06 107 THR A C 1
ATOM 839 O O . THR A 1 107 ? -4.529 -14.511 -1.110 1.00 94.06 107 THR A O 1
ATOM 842 N N . ASN A 1 108 ? -2.690 -15.536 -1.930 1.00 94.25 108 ASN A N 1
ATOM 843 C CA . ASN A 1 108 ? -2.465 -14.660 -3.071 1.00 94.25 108 ASN A CA 1
ATOM 844 C C . ASN A 1 108 ? -3.638 -14.806 -4.051 1.00 94.25 108 ASN A C 1
ATOM 846 O O . ASN A 1 108 ? -4.273 -15.868 -4.111 1.00 94.25 108 ASN A O 1
ATOM 850 N N . VAL A 1 109 ? -3.911 -13.767 -4.842 1.00 91.62 109 VAL A N 1
ATOM 851 C CA . VAL A 1 109 ? -4.924 -13.855 -5.905 1.00 91.62 109 VAL A CA 1
ATOM 852 C C . VAL A 1 109 ? -4.509 -14.915 -6.919 1.00 91.62 109 VAL A C 1
ATOM 854 O O . VAL A 1 109 ? -3.422 -14.838 -7.489 1.00 91.62 109 VAL A O 1
ATOM 857 N N . GLN A 1 110 ? -5.392 -15.891 -7.138 1.00 93.19 110 GLN A N 1
ATOM 858 C CA . GLN A 1 110 ? -5.154 -17.021 -8.027 1.00 93.19 110 GLN A CA 1
ATOM 859 C C . GLN A 1 110 ? -6.333 -17.235 -8.983 1.00 93.19 110 GLN A C 1
ATOM 861 O O . GLN A 1 110 ? -7.493 -17.195 -8.581 1.00 93.19 110 GLN A O 1
ATOM 866 N N . THR A 1 111 ? -6.018 -17.479 -10.249 1.00 91.44 111 THR A N 1
ATOM 867 C CA . THR A 1 111 ? -6.926 -17.762 -11.367 1.00 91.44 111 THR A CA 1
ATOM 868 C C . THR A 1 111 ? -6.298 -18.811 -12.290 1.00 91.44 111 THR A C 1
ATOM 870 O O . THR A 1 111 ? -5.133 -19.193 -12.126 1.00 91.44 111 THR A O 1
ATOM 873 N N . THR A 1 112 ? -7.050 -19.262 -13.296 1.00 89.00 112 THR A N 1
ATOM 874 C CA . THR A 1 112 ? -6.554 -20.175 -14.330 1.00 89.00 112 THR A CA 1
ATOM 875 C C . THR A 1 112 ? -5.648 -19.435 -15.321 1.00 89.00 112 THR A C 1
ATOM 877 O O . THR A 1 112 ? -6.116 -18.664 -16.163 1.00 89.00 112 THR A O 1
ATOM 880 N N . GLY A 1 113 ? -4.341 -19.693 -15.242 1.00 89.75 113 GLY A N 1
ATOM 881 C CA . GLY A 1 113 ? -3.349 -19.223 -16.213 1.00 89.75 113 GLY A CA 1
ATOM 882 C C . GLY A 1 113 ? -2.507 -18.029 -15.754 1.00 89.75 113 GLY A C 1
ATOM 883 O O . GLY A 1 113 ? -2.907 -17.214 -14.927 1.00 89.75 113 GLY A O 1
ATOM 884 N N . TYR A 1 114 ? -1.295 -17.923 -16.299 1.00 90.31 114 TYR A N 1
ATOM 885 C CA . TYR A 1 114 ? -0.295 -16.946 -15.851 1.00 90.31 114 TYR A CA 1
ATOM 886 C C . TYR A 1 114 ? -0.741 -15.490 -16.065 1.00 90.31 114 TYR A C 1
ATOM 888 O O . TYR A 1 114 ? -0.691 -14.682 -15.142 1.00 90.31 114 TYR A O 1
ATOM 896 N N . VAL A 1 115 ? -1.218 -15.155 -17.268 1.00 93.12 115 VAL A N 1
ATOM 897 C CA . VAL A 1 115 ? -1.644 -13.787 -17.618 1.00 93.12 115 VAL A CA 1
ATOM 898 C C . VAL A 1 115 ? -2.902 -13.384 -16.850 1.00 93.12 115 VAL A C 1
ATOM 900 O O . VAL A 1 115 ? -2.974 -12.270 -16.334 1.00 93.12 115 VAL A O 1
ATOM 903 N N . SER A 1 116 ? -3.854 -14.307 -16.700 1.00 92.62 116 SER A N 1
ATOM 904 C CA . SER A 1 116 ? -5.069 -14.102 -15.907 1.00 92.62 116 SER A CA 1
ATOM 905 C C . SER A 1 116 ? -4.744 -13.746 -14.455 1.00 92.62 116 SER A C 1
ATOM 907 O O . SER A 1 116 ? -5.360 -12.841 -13.899 1.00 92.62 116 SER A O 1
ATOM 909 N N . ASN A 1 117 ? -3.720 -14.375 -13.864 1.00 93.88 117 ASN A N 1
ATOM 910 C CA . ASN A 1 117 ? -3.257 -14.055 -12.511 1.00 93.88 117 ASN A CA 1
ATOM 911 C C . ASN A 1 117 ? -2.711 -12.630 -12.401 1.00 93.88 117 ASN A C 1
ATOM 913 O O . ASN A 1 117 ? -3.061 -11.900 -11.473 1.00 93.88 117 ASN A O 1
ATOM 917 N N . ILE A 1 118 ? -1.886 -12.219 -13.367 1.00 94.88 118 ILE A N 1
ATOM 918 C CA . ILE A 1 118 ? -1.357 -10.854 -13.433 1.00 94.88 118 ILE A CA 1
ATOM 919 C C . ILE A 1 118 ? -2.502 -9.842 -13.565 1.00 94.88 118 ILE A C 1
ATOM 921 O O . ILE A 1 118 ? -2.546 -8.860 -12.825 1.00 94.88 118 ILE A O 1
ATOM 925 N N . TYR A 1 119 ? -3.466 -10.098 -14.451 1.00 94.56 119 TYR A N 1
ATOM 926 C CA . TYR A 1 119 ? -4.618 -9.218 -14.638 1.00 94.56 119 TYR A CA 1
ATOM 927 C C . TYR A 1 119 ? -5.512 -9.147 -13.392 1.00 94.56 119 TYR A C 1
ATOM 929 O O . TYR A 1 119 ? -5.860 -8.058 -12.940 1.00 94.56 119 TYR A O 1
ATOM 937 N N . ALA A 1 120 ? -5.833 -10.284 -12.773 1.00 93.50 120 ALA A N 1
ATOM 938 C CA . ALA A 1 120 ? -6.639 -10.323 -11.556 1.00 93.50 120 ALA A CA 1
ATOM 939 C C . ALA A 1 120 ? -5.971 -9.549 -10.408 1.00 93.50 120 ALA A C 1
ATOM 941 O O . ALA A 1 120 ? -6.636 -8.808 -9.676 1.00 93.50 120 ALA A O 1
ATOM 942 N N . ARG A 1 121 ? -4.641 -9.650 -10.289 1.00 94.75 121 ARG A N 1
ATOM 943 C CA . ARG A 1 121 ? -3.882 -8.879 -9.305 1.00 94.75 121 ARG A CA 1
ATOM 944 C C . ARG A 1 121 ? -3.878 -7.378 -9.598 1.00 94.75 121 ARG A C 1
ATOM 946 O O . ARG A 1 121 ? -3.978 -6.586 -8.657 1.00 94.75 121 ARG A O 1
ATOM 953 N N . TYR A 1 122 ? -3.807 -6.991 -10.873 1.00 94.88 122 TYR A N 1
ATOM 954 C CA . TYR A 1 122 ? -3.956 -5.601 -11.311 1.00 94.88 122 TYR A CA 1
ATOM 955 C C . TYR A 1 122 ? -5.330 -5.039 -10.925 1.00 94.88 122 TYR A C 1
ATOM 957 O O . TYR A 1 122 ? -5.404 -3.999 -10.279 1.00 94.88 122 TYR A O 1
ATOM 965 N N . VAL A 1 123 ? -6.414 -5.769 -11.207 1.00 92.75 123 VAL A N 1
ATOM 966 C CA . VAL A 1 123 ? -7.781 -5.367 -10.825 1.00 92.75 123 VAL A CA 1
ATOM 967 C C . VAL A 1 123 ? -7.921 -5.216 -9.305 1.00 92.75 123 VAL A C 1
ATOM 969 O O . VAL A 1 123 ? -8.574 -4.289 -8.821 1.00 92.75 123 VAL A O 1
ATOM 972 N N . GLN A 1 124 ? -7.293 -6.097 -8.518 1.00 92.44 124 GLN A N 1
ATOM 973 C CA . GLN A 1 124 ? -7.244 -5.944 -7.062 1.00 92.44 124 GLN A CA 1
ATOM 974 C C . GLN A 1 124 ? -6.471 -4.685 -6.637 1.00 92.44 124 GLN A C 1
ATOM 976 O O . GLN A 1 124 ? -6.953 -3.939 -5.788 1.00 92.44 124 GLN A O 1
ATOM 981 N N . ALA A 1 125 ? -5.316 -4.409 -7.249 1.00 93.56 125 ALA A N 1
ATOM 982 C CA . ALA A 1 125 ? -4.543 -3.199 -6.972 1.00 93.56 125 ALA A CA 1
ATOM 983 C C . ALA A 1 125 ? -5.336 -1.919 -7.272 1.00 93.56 125 ALA A C 1
ATOM 985 O O . ALA A 1 125 ? -5.334 -0.995 -6.461 1.00 93.56 125 ALA A O 1
ATOM 986 N N . THR A 1 126 ? -6.054 -1.872 -8.397 1.00 91.94 126 THR A N 1
ATOM 987 C CA . THR A 1 126 ? -6.904 -0.728 -8.756 1.00 91.94 126 THR A CA 1
ATOM 988 C C . THR A 1 126 ? -7.959 -0.451 -7.690 1.00 91.94 126 THR A C 1
ATOM 990 O O . THR A 1 126 ? -8.171 0.705 -7.336 1.00 91.94 126 THR A O 1
ATOM 993 N N . ARG A 1 127 ? -8.576 -1.491 -7.113 1.00 88.81 127 ARG A N 1
ATOM 994 C CA . ARG A 1 127 ? -9.536 -1.319 -6.012 1.00 88.81 127 ARG A CA 1
ATOM 995 C C . ARG A 1 127 ? -8.899 -0.715 -4.767 1.00 88.81 127 ARG A C 1
ATOM 997 O O . ARG A 1 127 ? -9.448 0.240 -4.232 1.00 88.81 127 ARG A O 1
ATOM 1004 N N . HIS A 1 128 ? -7.741 -1.222 -4.344 1.00 90.94 128 HIS A N 1
ATOM 1005 C CA . HIS A 1 128 ? -7.029 -0.659 -3.193 1.00 90.94 128 HIS A CA 1
ATOM 1006 C C . HIS A 1 128 ? -6.672 0.817 -3.425 1.00 90.94 128 HIS A C 1
ATOM 1008 O O . HIS A 1 128 ? -6.860 1.652 -2.544 1.00 90.94 128 HIS A O 1
ATOM 1014 N N . MET A 1 129 ? -6.219 1.162 -4.634 1.00 92.31 129 MET A N 1
ATOM 1015 C CA . MET A 1 129 ? -5.816 2.532 -4.960 1.00 92.31 129 MET A CA 1
ATOM 1016 C C . MET A 1 129 ? -6.992 3.496 -5.148 1.00 92.31 129 MET A C 1
ATOM 1018 O O . MET A 1 129 ? -6.846 4.686 -4.878 1.00 92.31 129 MET A O 1
ATOM 1022 N N . ASN A 1 130 ? -8.179 3.005 -5.513 1.00 90.25 130 ASN A N 1
ATOM 1023 C CA . ASN A 1 130 ? -9.404 3.813 -5.523 1.00 90.25 130 ASN A CA 1
ATOM 1024 C C . ASN A 1 130 ? -9.789 4.349 -4.128 1.00 90.25 130 ASN A C 1
ATOM 1026 O O . ASN A 1 130 ? -10.521 5.345 -4.052 1.00 90.25 130 ASN A O 1
ATOM 1030 N N . GLY A 1 131 ? -9.228 3.764 -3.058 1.00 89.25 131 GLY A N 1
ATOM 1031 C CA . GLY A 1 131 ? -9.261 4.281 -1.685 1.00 89.25 131 GLY A CA 1
ATOM 1032 C C . GLY A 1 131 ? -8.650 5.677 -1.514 1.00 89.25 131 GLY A C 1
ATOM 1033 O O . GLY A 1 131 ? -8.895 6.320 -0.506 1.00 89.25 131 GLY A O 1
ATOM 1034 N N . VAL A 1 132 ? -7.977 6.232 -2.532 1.00 92.69 132 VAL A N 1
ATOM 1035 C CA . VAL A 1 132 ? -7.532 7.640 -2.553 1.00 92.69 132 VAL A CA 1
ATOM 1036 C C . VAL A 1 132 ? -8.661 8.656 -2.275 1.00 92.69 132 VAL A C 1
ATOM 1038 O O . VAL A 1 132 ? -8.385 9.800 -1.918 1.00 92.69 132 VAL A O 1
ATOM 1041 N N . ALA A 1 133 ? -9.936 8.249 -2.375 1.00 90.75 133 ALA A N 1
ATOM 1042 C CA . ALA A 1 133 ? -11.087 9.005 -1.856 1.00 90.75 133 ALA A CA 1
ATOM 1043 C C . ALA A 1 133 ? -10.886 9.494 -0.418 1.00 90.75 133 ALA A C 1
ATOM 1045 O O . ALA A 1 133 ? -11.264 10.616 -0.072 1.00 90.75 133 ALA A O 1
ATOM 1046 N N . ASP A 1 134 ? -10.278 8.645 0.404 1.00 93.81 134 ASP A N 1
ATOM 1047 C CA . ASP A 1 134 ? -10.114 8.870 1.827 1.00 93.81 134 ASP A CA 1
ATOM 1048 C C . ASP A 1 134 ? -9.136 9.996 2.136 1.00 93.81 134 ASP A C 1
ATOM 1050 O O . ASP A 1 134 ? -9.183 10.549 3.233 1.00 93.81 134 ASP A O 1
ATOM 1054 N N . VAL A 1 135 ? -8.328 10.437 1.163 1.00 94.06 135 VAL A N 1
ATOM 1055 C CA . VAL A 1 135 ? -7.557 11.682 1.278 1.00 94.06 135 VAL A CA 1
ATOM 1056 C C . VAL A 1 135 ? -8.514 12.855 1.499 1.00 94.06 135 VAL A C 1
ATOM 1058 O O . VAL A 1 135 ? -8.354 13.617 2.450 1.00 94.06 135 VAL A O 1
ATOM 1061 N N . ALA A 1 136 ? -9.554 12.984 0.671 1.00 91.56 136 ALA A N 1
ATOM 1062 C CA . ALA A 1 136 ? -10.526 14.067 0.801 1.00 91.56 136 ALA A CA 1
ATOM 1063 C C . ALA A 1 136 ? -11.368 13.926 2.079 1.00 91.56 136 ALA A C 1
ATOM 1065 O O . ALA A 1 136 ? -11.607 14.921 2.765 1.00 91.56 136 ALA A O 1
ATOM 1066 N N . TYR A 1 137 ? -11.773 12.698 2.426 1.00 92.88 137 TYR A N 1
ATOM 1067 C CA . TYR A 1 137 ? -12.483 12.411 3.677 1.00 92.88 137 TYR A CA 1
ATOM 1068 C C . TYR A 1 137 ? -11.664 12.848 4.899 1.00 92.88 137 TYR A C 1
ATOM 1070 O O . TYR A 1 137 ? -12.155 13.576 5.763 1.00 92.88 137 TYR A O 1
ATOM 1078 N N . THR A 1 138 ? -10.387 12.470 4.923 1.00 95.25 138 THR A N 1
ATOM 1079 C CA . THR A 1 138 ? -9.448 12.763 6.008 1.00 95.25 138 THR A CA 1
ATOM 1080 C C . THR A 1 138 ? -9.170 14.252 6.129 1.00 95.25 138 THR A C 1
ATOM 1082 O O . THR A 1 138 ? -9.278 14.804 7.222 1.00 95.25 138 THR A O 1
ATOM 1085 N N . LEU A 1 139 ? -8.890 14.938 5.016 1.00 94.00 139 LEU A N 1
ATOM 1086 C CA . LEU A 1 139 ? -8.681 16.388 5.017 1.00 94.00 139 LEU A CA 1
ATOM 1087 C C . LEU A 1 139 ? -9.931 17.128 5.506 1.00 94.00 139 LEU A C 1
ATOM 1089 O O . LEU A 1 139 ? -9.829 18.057 6.308 1.00 94.00 139 LEU A O 1
ATOM 1093 N N . LYS A 1 140 ? -11.121 16.683 5.085 1.00 91.88 140 LYS A N 1
ATOM 1094 C CA . LYS A 1 140 ? -12.384 17.246 5.563 1.00 91.88 140 LYS A CA 1
ATOM 1095 C C . LYS A 1 140 ? -12.548 17.048 7.070 1.00 91.88 140 LYS A C 1
ATOM 1097 O O . LYS A 1 140 ? -12.824 18.015 7.770 1.00 91.88 140 LYS A O 1
ATOM 1102 N N . GLY A 1 141 ? -12.341 15.836 7.582 1.00 89.62 141 GLY A N 1
ATOM 1103 C CA . GLY A 1 141 ? -12.435 15.547 9.019 1.00 89.62 141 GLY A CA 1
ATOM 1104 C C . GLY A 1 141 ? -11.379 16.266 9.869 1.00 89.62 141 GLY A C 1
ATOM 1105 O O . GLY A 1 141 ? -11.630 16.611 11.029 1.00 89.62 141 GLY A O 1
ATOM 1106 N N . ALA A 1 142 ? -10.198 16.519 9.302 1.00 91.44 142 ALA A N 1
ATOM 1107 C CA . ALA A 1 142 ? -9.109 17.199 9.987 1.00 91.44 142 ALA A CA 1
ATOM 1108 C C . ALA A 1 142 ? -9.333 18.715 10.089 1.00 91.44 142 ALA A C 1
ATOM 1110 O O . ALA A 1 142 ? -9.151 19.270 11.177 1.00 91.44 142 ALA A O 1
ATOM 1111 N N . PHE A 1 143 ? -9.743 19.360 8.990 1.00 87.81 143 PHE A N 1
ATOM 1112 C CA . PHE A 1 143 ? -9.711 20.821 8.852 1.00 87.81 143 PHE A CA 1
ATOM 1113 C C . PHE A 1 143 ? -11.078 21.507 8.821 1.00 87.81 143 PHE A C 1
ATOM 1115 O O . PHE A 1 143 ? -11.145 22.696 9.134 1.00 87.81 143 PHE A O 1
ATOM 1122 N N . LEU A 1 144 ? -12.167 20.818 8.460 1.00 81.75 144 LEU A N 1
ATOM 1123 C CA . LEU A 1 144 ? -13.486 21.450 8.487 1.00 81.75 144 LEU A CA 1
ATOM 1124 C C . LEU A 1 144 ? -14.074 21.397 9.907 1.00 81.75 144 LEU A C 1
ATOM 1126 O O . L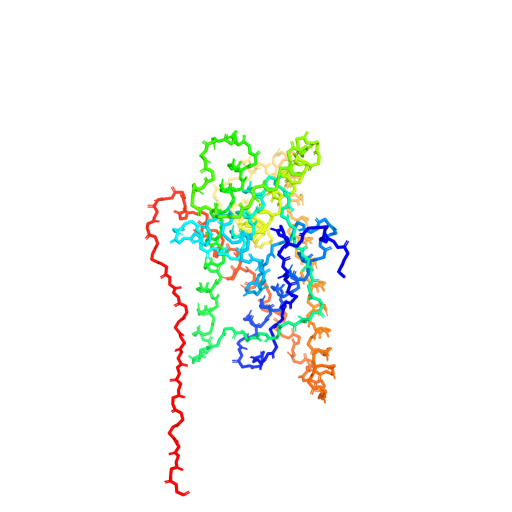EU A 1 144 ? -13.986 20.360 10.573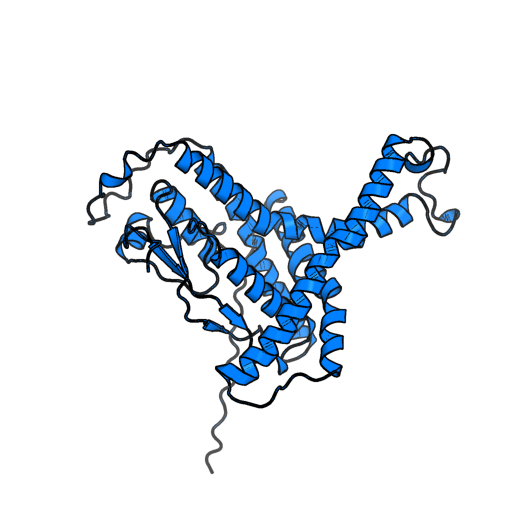 1.00 81.75 144 LEU A O 1
ATOM 1130 N N . PRO A 1 145 ? -14.710 22.488 10.380 1.00 67.56 145 PRO A N 1
ATOM 1131 C CA . PRO A 1 145 ? -15.456 22.465 11.629 1.00 67.56 145 PRO A CA 1
ATOM 1132 C C . PRO A 1 145 ? -16.516 21.366 11.574 1.00 67.56 145 PRO A C 1
ATOM 1134 O O . PRO A 1 145 ? -17.198 21.204 10.558 1.00 67.56 145 PRO A O 1
ATOM 1137 N N . LYS A 1 146 ? -16.670 20.616 12.670 1.00 66.00 146 LYS A N 1
ATOM 1138 C CA . LYS A 1 146 ? -17.746 19.629 12.813 1.00 66.00 146 LYS A CA 1
ATOM 1139 C C . LYS A 1 146 ? -19.071 20.379 12.627 1.00 66.00 146 LYS A C 1
ATOM 1141 O O . LYS A 1 146 ? -19.472 21.140 13.504 1.00 66.00 146 LYS A O 1
ATOM 1146 N N . GLN A 1 147 ? -19.758 20.181 11.503 1.00 49.50 147 GLN A N 1
ATOM 1147 C CA . GLN A 1 147 ? -21.191 20.449 11.474 1.00 49.50 147 GLN A CA 1
ATOM 1148 C C . GLN A 1 147 ? -21.792 19.496 12.507 1.00 49.50 147 GLN A C 1
ATOM 1150 O O . GLN A 1 147 ? -21.575 18.286 12.416 1.00 49.50 147 GLN A O 1
ATOM 1155 N N . GLN A 1 148 ? -22.461 20.038 13.527 1.00 43.25 148 GLN A N 1
ATOM 1156 C CA . GLN A 1 148 ? -23.256 19.267 14.481 1.00 43.25 148 GLN A CA 1
ATOM 1157 C C . GLN A 1 148 ? -24.435 18.629 13.736 1.00 43.25 148 GLN A C 1
ATOM 1159 O O . GLN A 1 148 ? -25.584 19.020 13.892 1.00 43.25 148 GLN A O 1
ATOM 1164 N N . ASN A 1 149 ? -24.155 17.632 12.906 1.00 42.50 149 ASN A N 1
ATOM 1165 C CA . ASN A 1 149 ? -25.153 16.639 12.586 1.00 42.50 149 ASN A CA 1
ATOM 1166 C C . ASN A 1 149 ? -25.230 15.790 13.844 1.00 42.50 149 ASN A C 1
ATOM 1168 O O . ASN A 1 149 ? -24.256 15.123 14.207 1.00 42.50 149 ASN A O 1
ATOM 1172 N N . SER A 1 150 ? -26.343 15.934 14.564 1.00 41.31 150 SER A N 1
ATOM 1173 C CA . SER A 1 150 ? -26.701 15.078 15.686 1.00 41.31 150 SER A CA 1
ATOM 1174 C C . SER A 1 150 ? -26.292 13.649 15.351 1.00 41.31 150 SER A C 1
ATOM 1176 O O . SER A 1 150 ? -26.691 13.137 14.302 1.00 41.31 150 SER A O 1
ATOM 1178 N N . LEU A 1 151 ? -25.486 13.024 16.214 1.00 52.47 151 LEU A N 1
ATOM 1179 C CA . LEU A 1 151 ? -25.379 11.566 16.236 1.00 52.47 151 LEU A CA 1
ATOM 1180 C C . LEU A 1 151 ? -26.799 11.017 16.077 1.00 52.47 151 LEU A C 1
ATOM 1182 O O . LEU A 1 151 ? -27.707 11.534 16.737 1.00 52.47 151 LEU A O 1
ATOM 1186 N N . ASP A 1 152 ? -26.991 10.079 15.145 1.00 47.22 152 ASP A N 1
ATOM 1187 C CA . ASP A 1 152 ? -28.305 9.521 14.834 1.00 47.22 152 ASP A CA 1
ATOM 1188 C C . ASP A 1 152 ? -29.057 9.266 16.138 1.00 47.22 152 ASP A C 1
ATOM 1190 O O . ASP A 1 152 ? -28.610 8.486 16.980 1.00 47.22 152 ASP A O 1
ATOM 1194 N N . SER A 1 153 ? -30.204 9.928 16.317 1.00 44.69 153 SER A N 1
ATOM 1195 C CA . SER A 1 153 ? -30.999 9.909 17.558 1.00 44.69 153 SER A CA 1
ATOM 1196 C C . SER A 1 153 ? -31.545 8.516 17.917 1.00 44.69 153 SER A C 1
ATOM 1198 O O . SER A 1 153 ? -32.332 8.374 18.847 1.00 44.69 153 SER A O 1
ATOM 1200 N N . LYS A 1 154 ? -31.151 7.493 17.152 1.00 49.12 154 LYS A N 1
ATOM 1201 C CA . LYS A 1 154 ? -31.474 6.082 17.320 1.00 49.12 154 LYS A CA 1
ATOM 1202 C C . LYS A 1 154 ? -30.390 5.287 18.053 1.00 49.12 154 LYS A C 1
ATOM 1204 O O . LYS A 1 154 ? -30.650 4.122 18.328 1.00 49.12 154 LYS A O 1
ATOM 1209 N N . SER A 1 155 ? -29.215 5.852 18.366 1.00 49.97 155 SER A N 1
ATOM 1210 C CA . SER A 1 155 ? -28.216 5.102 19.142 1.00 49.97 155 SER A CA 1
ATOM 1211 C C . SER A 1 155 ? -28.682 4.955 20.592 1.00 49.97 155 SER A C 1
ATOM 1213 O O . SER A 1 155 ? -28.793 5.951 21.308 1.00 49.97 155 SER A O 1
ATOM 1215 N N . ILE A 1 156 ? -28.951 3.725 21.032 1.00 51.62 156 ILE A N 1
ATOM 1216 C CA . ILE A 1 156 ? -29.479 3.429 22.381 1.00 51.62 156 ILE A CA 1
ATOM 1217 C C . ILE A 1 156 ? -28.353 3.470 23.437 1.00 51.62 156 ILE A C 1
ATOM 1219 O O . ILE A 1 156 ? -28.597 3.481 24.644 1.00 51.62 156 ILE A O 1
ATOM 1223 N N . LEU A 1 157 ? -27.097 3.523 22.992 1.00 52.41 157 LEU A N 1
ATOM 1224 C CA . LEU A 1 157 ? -25.928 3.519 23.860 1.00 52.41 157 LEU A CA 1
ATOM 1225 C C . LEU A 1 157 ? -25.633 4.912 24.435 1.00 52.41 157 LEU A C 1
ATOM 1227 O O . LEU A 1 157 ? -25.646 5.901 23.699 1.00 52.41 157 LEU A O 1
ATOM 1231 N N . PRO A 1 158 ? -25.313 5.010 25.739 1.00 46.78 158 PRO A N 1
ATOM 1232 C CA . PRO A 1 158 ? -25.009 6.284 26.370 1.00 46.78 158 PRO A CA 1
ATOM 1233 C C . PRO A 1 158 ? -23.811 6.935 25.677 1.00 46.78 158 PRO A C 1
ATOM 1235 O O . PRO A 1 158 ? -22.742 6.328 25.557 1.00 46.78 158 PRO A O 1
ATOM 1238 N N . SER A 1 159 ? -23.959 8.196 25.254 1.00 51.12 159 SER A N 1
ATOM 1239 C CA . SER A 1 159 ? -22.809 9.005 24.866 1.00 51.12 159 SER A CA 1
ATOM 1240 C C . SER A 1 159 ? -21.941 9.165 26.109 1.00 51.12 159 SER A C 1
ATOM 1242 O O . SER A 1 159 ? -22.239 9.959 26.999 1.00 51.12 159 SER A O 1
ATOM 1244 N N . SER A 1 160 ? -20.886 8.363 26.226 1.00 45.25 160 SER A N 1
ATOM 1245 C CA . SER A 1 160 ? -19.896 8.572 27.272 1.00 45.25 160 SER A CA 1
ATOM 1246 C C . SER A 1 160 ? -19.333 9.985 27.085 1.00 45.25 160 SER A C 1
ATOM 1248 O O . SER A 1 160 ? -18.567 10.250 26.159 1.00 45.25 160 SER A O 1
ATOM 1250 N N . ASN A 1 161 ? -19.753 10.904 27.961 1.00 43.00 161 ASN A N 1
ATOM 1251 C CA . ASN A 1 161 ? -19.297 12.295 28.029 1.00 43.00 161 ASN A CA 1
ATOM 1252 C C . ASN A 1 161 ? -17.818 12.408 28.451 1.00 43.00 161 ASN A C 1
ATOM 1254 O O . ASN A 1 161 ? -17.313 13.512 28.632 1.00 43.00 161 ASN A O 1
ATOM 1258 N N . LYS A 1 162 ? -17.093 11.286 28.599 1.00 48.59 162 LYS A N 1
ATOM 1259 C CA . LYS A 1 162 ? -15.679 11.285 28.995 1.00 48.59 162 LYS A CA 1
ATOM 1260 C C . LYS A 1 162 ? -14.721 11.796 27.912 1.00 48.59 162 LYS A C 1
ATOM 1262 O O . LYS A 1 162 ? -13.603 12.154 28.257 1.00 48.59 162 LYS A O 1
ATOM 1267 N N . TYR A 1 163 ? -15.131 11.890 26.644 1.00 51.47 163 TYR A N 1
ATOM 1268 C CA . TYR A 1 163 ? -14.244 12.365 25.560 1.00 51.47 163 TYR A CA 1
ATOM 1269 C C . TYR A 1 163 ? -14.274 13.889 25.354 1.00 51.47 163 TYR A C 1
ATOM 1271 O O . TYR A 1 163 ? -13.489 14.415 24.571 1.00 51.47 163 TYR A O 1
ATOM 1279 N N . SER A 1 164 ? -15.115 14.608 26.110 1.00 43.19 164 SER A N 1
ATOM 1280 C CA . SER A 1 164 ? -15.375 16.047 25.941 1.00 43.19 164 SER A CA 1
ATOM 1281 C C . SER A 1 164 ? -14.157 16.960 26.164 1.00 43.19 164 SER A C 1
ATOM 1283 O O . SER A 1 164 ? -14.226 18.136 25.816 1.00 43.19 164 SER A O 1
ATOM 1285 N N . ASN A 1 165 ? -13.047 16.459 26.717 1.00 44.12 165 ASN A N 1
ATOM 1286 C CA . ASN A 1 165 ? -11.865 17.273 27.029 1.00 44.12 165 ASN A CA 1
ATOM 1287 C C . ASN A 1 165 ? -10.673 17.069 26.078 1.00 44.12 165 ASN A C 1
ATOM 1289 O O . ASN A 1 165 ? -9.598 17.604 26.331 1.00 44.12 165 ASN A O 1
ATOM 1293 N N . TYR A 1 166 ? -10.847 16.374 24.950 1.00 45.66 166 TYR A N 1
ATOM 1294 C CA . TYR A 1 166 ? -9.789 16.220 23.942 1.00 45.66 166 TYR A CA 1
ATOM 1295 C C . TYR A 1 166 ? -9.748 17.356 22.894 1.00 45.66 166 TYR A C 1
ATOM 1297 O O . TYR A 1 166 ? -9.201 17.194 21.805 1.00 45.66 166 TYR A O 1
ATOM 1305 N N . PHE A 1 167 ? -10.225 18.565 23.208 1.00 47.19 167 PHE A N 1
ATOM 1306 C CA . PHE A 1 167 ? -9.742 19.772 22.514 1.00 47.19 167 PHE A CA 1
ATOM 1307 C C . PHE A 1 167 ? -8.318 20.092 23.007 1.00 47.19 167 PHE A C 1
ATOM 1309 O O . PHE A 1 167 ? -8.075 21.053 23.727 1.00 47.19 167 PHE A O 1
ATOM 1316 N N . SER A 1 168 ? -7.377 19.216 22.659 1.00 65.75 168 SER A N 1
ATOM 1317 C CA . SER A 1 168 ? -5.970 19.271 23.049 1.00 65.75 168 SER A CA 1
ATOM 1318 C C . SER A 1 168 ? -5.094 19.356 21.801 1.00 65.75 168 SER A C 1
ATOM 1320 O O . SER A 1 168 ? -5.452 18.838 20.738 1.00 65.75 168 SER A O 1
ATOM 1322 N N . PHE A 1 169 ? -3.916 19.966 21.937 1.00 74.00 169 PHE A N 1
ATOM 1323 C CA . PHE A 1 169 ? -2.845 19.918 20.938 1.00 74.00 169 PHE A CA 1
ATOM 1324 C C . PHE A 1 169 ? -2.584 18.491 20.422 1.00 74.00 169 PHE A C 1
ATOM 1326 O O . PHE A 1 169 ? -2.247 18.321 19.250 1.00 74.00 169 PHE A O 1
ATOM 1333 N N . ASP A 1 170 ? -2.804 17.469 21.254 1.00 80.19 170 ASP A N 1
ATOM 1334 C CA . ASP A 1 170 ? -2.679 16.062 20.867 1.00 80.19 170 ASP A CA 1
ATOM 1335 C C . ASP A 1 170 ? -3.662 15.646 19.771 1.00 80.19 170 ASP A C 1
ATOM 1337 O O . ASP A 1 170 ? -3.263 14.988 18.816 1.00 80.19 170 ASP A O 1
ATOM 1341 N N . ASN A 1 171 ? -4.919 16.090 19.833 1.00 84.12 171 ASN A N 1
ATOM 1342 C CA . ASN A 1 171 ? -5.905 15.777 18.799 1.00 84.12 171 ASN A CA 1
ATOM 1343 C C . ASN A 1 171 ? -5.557 16.443 17.468 1.00 84.12 171 ASN A C 1
ATOM 1345 O O . ASN A 1 171 ? -5.723 15.847 16.405 1.00 84.12 171 ASN A O 1
ATOM 1349 N N . MET A 1 172 ? -5.048 17.676 17.510 1.00 88.38 172 MET A N 1
ATOM 1350 C CA . MET A 1 172 ? -4.565 18.354 16.307 1.00 88.38 172 MET A CA 1
ATOM 1351 C C . MET A 1 172 ? -3.357 17.620 15.712 1.00 88.38 172 MET A C 1
ATOM 1353 O O . MET A 1 172 ? -3.310 17.392 14.503 1.00 88.38 172 MET A O 1
ATOM 1357 N N . ARG A 1 173 ? -2.412 17.193 16.556 1.00 91.00 173 ARG A N 1
ATOM 1358 C CA . ARG A 1 173 ? -1.253 16.398 16.138 1.00 91.00 173 ARG A CA 1
ATOM 1359 C C . ARG A 1 173 ? -1.668 15.059 15.531 1.00 91.00 173 ARG A C 1
ATOM 1361 O O . ARG A 1 173 ? -1.135 14.687 14.487 1.00 91.00 173 ARG A O 1
ATOM 1368 N N . ASP A 1 174 ? -2.599 14.346 16.154 1.00 92.62 174 ASP A N 1
ATOM 1369 C CA . ASP A 1 174 ? -3.071 13.050 15.672 1.00 92.62 174 ASP A CA 1
ATOM 1370 C C . ASP A 1 174 ? -3.800 13.206 14.331 1.00 92.62 174 ASP A C 1
ATOM 1372 O O . ASP A 1 174 ? -3.511 12.461 13.401 1.00 92.62 174 ASP A O 1
ATOM 1376 N N . LYS A 1 175 ? -4.651 14.230 14.169 1.00 93.62 175 LYS A N 1
ATOM 1377 C CA . LYS A 1 175 ? -5.275 14.559 12.874 1.00 93.62 175 LYS A CA 1
ATOM 1378 C C . LYS A 1 175 ? -4.239 14.806 11.780 1.00 93.62 175 LYS A C 1
ATOM 1380 O O . LYS A 1 175 ? -4.353 14.237 10.700 1.00 93.62 175 LYS A O 1
ATOM 1385 N N . ILE A 1 176 ? -3.220 15.623 12.059 1.00 94.19 176 ILE A N 1
ATOM 1386 C CA . ILE A 1 176 ? -2.129 15.897 11.111 1.00 94.19 176 ILE A CA 1
ATOM 1387 C C . ILE A 1 176 ? -1.369 14.605 10.779 1.00 94.19 176 ILE A C 1
ATOM 1389 O O . ILE A 1 176 ? -1.089 14.340 9.614 1.00 94.19 176 ILE A O 1
ATOM 1393 N N . THR A 1 177 ? -1.079 13.778 11.784 1.00 94.56 177 THR A N 1
ATOM 1394 C CA . THR A 1 177 ? -0.389 12.490 11.608 1.00 94.56 177 THR A CA 1
ATOM 1395 C C . THR A 1 177 ? -1.203 11.548 10.720 1.00 94.56 177 THR A C 1
ATOM 1397 O O . THR A 1 177 ? -0.664 10.981 9.775 1.00 94.56 177 THR A O 1
ATOM 1400 N N . VAL A 1 178 ? -2.512 11.435 10.961 1.00 95.81 178 VAL A N 1
ATOM 1401 C CA . VAL A 1 178 ? -3.425 10.638 10.130 1.00 95.81 178 VAL A CA 1
ATOM 1402 C C . VAL A 1 178 ? -3.479 11.182 8.701 1.00 95.81 178 VAL A C 1
ATOM 1404 O O . VAL A 1 178 ? -3.387 10.392 7.767 1.00 95.81 178 VAL A O 1
ATOM 1407 N N . CYS A 1 179 ? -3.539 12.506 8.501 1.00 95.75 179 CYS A N 1
ATOM 1408 C CA . CYS A 1 179 ? -3.437 13.103 7.163 1.00 95.75 179 CYS A CA 1
ATOM 1409 C C . CYS A 1 179 ? -2.159 12.657 6.444 1.00 95.75 179 CYS A C 1
ATOM 1411 O O . CYS A 1 179 ? -2.225 12.258 5.284 1.00 95.75 179 CYS A O 1
ATOM 1413 N N . PHE A 1 180 ? -1.008 12.691 7.124 1.00 95.38 180 PHE A N 1
ATOM 1414 C CA . PHE A 1 180 ? 0.251 12.235 6.541 1.00 95.38 180 PHE A CA 1
ATOM 1415 C C . PHE A 1 180 ? 0.242 10.741 6.223 1.00 95.38 180 PHE A C 1
ATOM 1417 O O . PHE A 1 180 ? 0.664 10.392 5.130 1.00 95.38 180 PHE A O 1
ATOM 1424 N N . HIS A 1 181 ? -0.288 9.874 7.091 1.00 94.62 181 HIS A N 1
ATOM 1425 C CA . HIS A 1 181 ? -0.380 8.439 6.793 1.00 94.62 181 HIS A CA 1
ATOM 1426 C C . HIS A 1 181 ? -1.299 8.141 5.598 1.00 94.62 181 HIS A C 1
ATOM 1428 O O . HIS A 1 181 ? -0.970 7.302 4.764 1.00 94.62 181 HIS A O 1
ATOM 1434 N N . VAL A 1 182 ? -2.441 8.830 5.473 1.00 95.00 182 VAL A N 1
ATOM 1435 C CA . VAL A 1 182 ? -3.337 8.649 4.315 1.00 95.00 182 VAL A CA 1
ATOM 1436 C C . VAL A 1 182 ? -2.679 9.171 3.032 1.00 95.00 182 VAL A C 1
ATOM 1438 O O . VAL A 1 182 ? -2.770 8.535 1.980 1.00 95.00 182 VAL A O 1
ATOM 1441 N N . LEU A 1 183 ? -1.967 10.302 3.103 1.00 94.12 183 LEU A N 1
ATOM 1442 C CA . LEU A 1 183 ? -1.167 10.800 1.981 1.00 94.12 183 LEU A CA 1
ATOM 1443 C C . LEU A 1 183 ? -0.035 9.829 1.628 1.00 94.12 183 LEU A C 1
ATOM 1445 O O . LEU A 1 183 ? 0.187 9.574 0.451 1.00 94.12 183 LEU A O 1
ATOM 1449 N N . GLU A 1 184 ? 0.648 9.254 2.613 1.00 92.31 184 GLU A N 1
ATOM 1450 C CA . GLU A 1 184 ? 1.690 8.245 2.420 1.00 92.31 184 GLU A CA 1
ATOM 1451 C C . GLU A 1 184 ? 1.135 7.032 1.662 1.00 92.31 184 GLU A C 1
ATOM 1453 O O . GLU A 1 184 ? 1.669 6.659 0.616 1.00 92.31 184 GLU A O 1
ATOM 1458 N N . ALA A 1 185 ? 0.007 6.487 2.126 1.00 91.19 185 ALA A N 1
ATOM 1459 C CA . ALA A 1 185 ? -0.623 5.297 1.563 1.00 91.19 185 ALA A CA 1
ATOM 1460 C C . ALA A 1 185 ? -1.046 5.457 0.091 1.00 91.19 185 ALA A C 1
ATOM 1462 O O . ALA A 1 185 ? -1.029 4.479 -0.657 1.00 91.19 185 ALA A O 1
ATOM 1463 N N . HIS A 1 186 ? -1.404 6.671 -0.347 1.00 91.81 186 HIS A N 1
ATOM 1464 C CA . HIS A 1 186 ? -1.957 6.896 -1.690 1.00 91.81 186 HIS A CA 1
ATOM 1465 C C . HIS A 1 186 ? -1.082 7.742 -2.622 1.00 91.81 186 HIS A C 1
ATOM 1467 O O . HIS A 1 186 ? -1.039 7.477 -3.826 1.00 91.81 186 HIS A O 1
ATOM 1473 N N . MET A 1 187 ? -0.366 8.745 -2.111 1.00 90.88 187 MET A N 1
ATOM 1474 C CA . MET A 1 187 ? 0.434 9.663 -2.933 1.00 90.88 187 MET A CA 1
ATOM 1475 C C . MET A 1 187 ? 1.840 9.135 -3.200 1.00 90.88 187 MET A C 1
ATOM 1477 O O . MET A 1 187 ? 2.373 9.383 -4.285 1.00 90.88 187 MET A O 1
ATOM 1481 N N . ILE A 1 188 ? 2.439 8.375 -2.274 1.00 89.62 188 ILE A N 1
ATOM 1482 C CA . ILE A 1 188 ? 3.747 7.757 -2.534 1.00 89.62 188 ILE A CA 1
ATOM 1483 C C . ILE A 1 188 ? 3.646 6.765 -3.697 1.00 89.62 188 ILE A C 1
ATOM 1485 O O . ILE A 1 188 ? 4.415 6.931 -4.646 1.00 89.62 188 ILE A O 1
ATOM 1489 N N . PRO A 1 189 ? 2.703 5.801 -3.734 1.00 90.00 189 PRO A N 1
ATOM 1490 C CA . PRO A 1 189 ? 2.556 4.909 -4.887 1.00 90.00 189 PRO A CA 1
ATOM 1491 C C . PRO A 1 189 ? 2.357 5.663 -6.209 1.00 90.00 189 PRO A C 1
ATOM 1493 O O . PRO A 1 189 ? 2.953 5.288 -7.221 1.00 90.00 189 PRO A O 1
ATOM 1496 N N . CYS A 1 190 ? 1.585 6.757 -6.174 1.00 90.25 190 CYS A N 1
ATOM 1497 C CA . CYS A 1 190 ? 1.260 7.581 -7.338 1.00 90.25 190 CYS A CA 1
ATOM 1498 C C . CYS A 1 190 ? 2.458 8.355 -7.901 1.00 90.25 190 CYS A C 1
ATOM 1500 O O . CYS A 1 190 ? 2.454 8.687 -9.081 1.00 90.25 190 CYS A O 1
ATOM 1502 N N . THR A 1 191 ? 3.469 8.673 -7.089 1.00 88.31 191 THR A N 1
ATOM 1503 C CA . THR A 1 191 ? 4.581 9.559 -7.489 1.00 88.31 191 THR A CA 1
ATOM 1504 C C . THR A 1 191 ? 5.927 8.846 -7.555 1.00 88.31 191 THR A C 1
ATOM 1506 O O . THR A 1 191 ? 6.704 9.072 -8.484 1.00 88.31 191 THR A O 1
ATOM 1509 N N . SER A 1 192 ? 6.199 7.952 -6.604 1.00 86.62 192 SER A N 1
ATOM 1510 C CA . SER A 1 192 ? 7.506 7.313 -6.432 1.00 86.62 192 SER A CA 1
ATOM 1511 C C . SER A 1 192 ? 7.937 6.507 -7.652 1.00 86.62 192 SER A C 1
ATOM 1513 O O . SER A 1 192 ? 9.051 6.703 -8.115 1.00 86.62 192 SER A O 1
ATOM 1515 N N . GLY A 1 193 ? 7.077 5.676 -8.248 1.00 87.69 193 GLY A N 1
ATOM 1516 C CA . GLY A 1 193 ? 7.473 4.882 -9.418 1.00 87.69 193 GLY A CA 1
ATOM 1517 C C . GLY A 1 193 ? 7.849 5.730 -10.638 1.00 87.69 193 GLY A C 1
ATOM 1518 O O . GLY A 1 193 ? 8.814 5.412 -11.334 1.00 87.69 193 GLY A O 1
ATOM 1519 N N . TRP A 1 194 ? 7.163 6.857 -10.858 1.00 89.88 194 TRP A N 1
ATOM 1520 C CA . TRP A 1 194 ? 7.539 7.804 -11.911 1.00 89.88 194 TRP A CA 1
ATOM 1521 C C . TRP A 1 194 ? 8.914 8.407 -11.642 1.00 89.88 194 TRP A C 1
ATOM 1523 O O . TRP A 1 194 ? 9.756 8.432 -12.538 1.00 89.88 194 TRP A O 1
ATOM 1533 N N . LEU A 1 195 ? 9.171 8.824 -10.401 1.00 86.31 195 LEU A N 1
ATOM 1534 C CA . LEU A 1 195 ? 10.455 9.395 -10.003 1.00 86.31 195 LEU A CA 1
ATOM 1535 C C . LEU A 1 195 ? 11.598 8.367 -10.053 1.00 86.31 195 LEU A C 1
ATOM 1537 O O . LEU A 1 195 ? 12.684 8.682 -10.521 1.00 86.31 195 LEU A O 1
ATOM 1541 N N . MET A 1 196 ? 11.345 7.135 -9.611 1.00 86.06 196 MET A N 1
ATOM 1542 C CA . MET A 1 196 ? 12.330 6.055 -9.499 1.00 86.06 196 MET A CA 1
ATOM 1543 C C . MET A 1 196 ? 12.744 5.457 -10.840 1.00 86.06 196 MET A C 1
ATOM 1545 O O . MET A 1 196 ? 13.857 4.956 -10.957 1.00 86.06 196 MET A O 1
ATOM 1549 N N . PHE A 1 197 ? 11.850 5.442 -11.832 1.00 82.88 197 PHE A N 1
ATOM 1550 C CA . PHE A 1 197 ? 12.071 4.641 -13.039 1.00 82.88 197 PHE A CA 1
ATOM 1551 C C . PHE A 1 197 ? 11.864 5.403 -14.350 1.00 82.88 197 PHE A C 1
ATOM 1553 O O . PHE A 1 197 ? 12.473 5.029 -15.348 1.00 82.88 197 PHE A O 1
ATOM 1560 N N . ALA A 1 198 ? 11.038 6.455 -14.381 1.00 85.81 198 ALA A N 1
ATOM 1561 C CA . ALA A 1 198 ? 10.729 7.180 -15.617 1.00 85.81 198 ALA A CA 1
ATOM 1562 C C . ALA A 1 198 ? 11.381 8.566 -15.689 1.00 85.81 198 ALA A C 1
ATOM 1564 O O . ALA A 1 198 ? 11.776 8.978 -16.775 1.00 85.81 198 ALA A O 1
ATOM 1565 N N . ALA A 1 199 ? 11.542 9.271 -14.565 1.00 86.31 199 ALA A N 1
ATOM 1566 C CA . ALA A 1 199 ? 11.993 10.662 -14.554 1.00 86.31 199 ALA A CA 1
ATOM 1567 C C . ALA A 1 199 ? 13.331 10.858 -15.278 1.00 86.31 199 ALA A C 1
ATOM 1569 O O . ALA A 1 199 ? 13.416 11.679 -16.188 1.00 86.31 199 ALA A O 1
ATOM 1570 N N . VAL A 1 200 ? 14.362 10.078 -14.937 1.00 88.75 200 VAL A N 1
ATOM 1571 C CA . VAL A 1 200 ? 15.673 10.202 -15.593 1.00 88.75 200 VAL A CA 1
ATOM 1572 C C . VAL A 1 200 ? 15.638 9.729 -17.050 1.00 88.75 200 VAL A C 1
ATOM 1574 O O . VAL A 1 200 ? 16.034 10.518 -17.904 1.00 88.75 200 VAL A O 1
ATOM 1577 N N . PRO A 1 201 ? 15.151 8.519 -17.397 1.00 87.88 201 PRO A N 1
ATOM 1578 C CA . PRO A 1 201 ? 15.139 8.078 -18.794 1.00 87.88 201 PRO A CA 1
ATOM 1579 C C . PRO A 1 201 ? 14.324 8.984 -19.722 1.00 87.88 201 PRO A C 1
ATOM 1581 O O . PRO A 1 201 ? 14.778 9.292 -20.822 1.00 87.88 201 PRO A O 1
ATOM 1584 N N . VAL A 1 202 ? 13.152 9.453 -19.278 1.00 86.81 202 VAL A N 1
ATOM 1585 C CA . VAL A 1 202 ? 12.291 10.343 -20.072 1.00 86.81 202 VAL A CA 1
ATOM 1586 C C . VAL A 1 202 ? 12.954 11.703 -20.258 1.00 86.81 202 VAL A C 1
ATOM 1588 O O . VAL A 1 202 ? 13.050 12.180 -21.384 1.00 86.81 202 VAL A O 1
ATOM 1591 N N . MET A 1 203 ? 13.472 12.315 -19.190 1.00 85.44 203 MET A N 1
ATOM 1592 C CA . MET A 1 203 ? 14.141 13.615 -19.301 1.00 85.44 203 MET A CA 1
ATOM 1593 C C . MET A 1 203 ? 15.441 13.527 -20.103 1.00 85.44 203 MET A C 1
ATOM 1595 O O . MET A 1 203 ? 15.729 14.427 -20.887 1.00 85.44 203 MET A O 1
ATOM 1599 N N . GLN A 1 204 ? 16.196 12.432 -19.975 1.00 87.06 204 GLN A N 1
ATOM 1600 C CA . GLN A 1 204 ? 17.377 12.177 -20.796 1.00 87.06 204 GLN A CA 1
ATOM 1601 C C . GLN A 1 204 ? 16.993 12.067 -22.274 1.00 87.06 204 GLN A C 1
ATOM 1603 O O . GLN A 1 204 ? 17.646 12.676 -23.109 1.00 87.06 204 GLN A O 1
ATOM 1608 N N . PHE A 1 205 ? 15.917 11.350 -22.604 1.00 85.81 205 PHE A N 1
ATOM 1609 C CA . PHE A 1 205 ? 15.432 11.247 -23.979 1.00 85.81 205 PHE A CA 1
ATOM 1610 C C . PHE A 1 205 ? 14.976 12.601 -24.544 1.00 85.81 205 PHE A C 1
ATOM 1612 O O . PHE A 1 205 ? 15.310 12.928 -25.679 1.00 85.81 205 PHE A O 1
ATOM 1619 N N . LEU A 1 206 ? 14.254 13.402 -23.754 1.00 84.19 206 LEU A N 1
ATOM 1620 C CA . LEU A 1 206 ? 13.726 14.700 -24.187 1.00 84.19 206 LEU A CA 1
ATOM 1621 C C . LEU A 1 206 ? 14.811 15.779 -24.336 1.00 84.19 206 LEU A C 1
ATOM 1623 O O . LEU A 1 206 ? 14.743 16.588 -25.258 1.00 84.19 206 LEU A O 1
ATOM 1627 N N . LEU A 1 207 ? 15.793 15.810 -23.430 1.00 83.88 207 LEU A N 1
ATOM 1628 C CA . LEU A 1 207 ? 16.796 16.882 -23.346 1.00 83.88 207 LEU A CA 1
ATOM 1629 C C . LEU A 1 207 ? 18.150 16.508 -23.958 1.00 83.88 207 LEU A C 1
ATOM 1631 O O . LEU A 1 207 ? 18.922 17.389 -24.331 1.00 83.88 207 LEU A O 1
ATOM 1635 N N . PHE A 1 208 ? 18.440 15.213 -24.063 1.00 84.81 208 PHE A N 1
ATOM 1636 C CA . PHE A 1 208 ? 19.685 14.665 -24.602 1.00 84.81 208 PHE A CA 1
ATOM 1637 C C . PHE A 1 208 ? 19.403 13.435 -25.484 1.00 84.81 208 PHE A C 1
ATOM 1639 O O . PHE A 1 208 ? 19.849 12.325 -25.163 1.00 84.81 208 PHE A O 1
ATOM 1646 N N . PRO A 1 209 ? 18.638 13.591 -26.580 1.00 81.44 209 PRO A N 1
ATOM 1647 C CA . PRO A 1 209 ? 18.262 12.456 -27.403 1.00 81.44 209 PRO A CA 1
ATOM 1648 C C . PRO A 1 209 ? 19.494 11.780 -28.019 1.00 81.44 209 PRO A C 1
ATOM 1650 O O . PRO A 1 209 ? 20.467 12.451 -28.368 1.00 81.44 209 PRO A O 1
ATOM 1653 N N . PRO A 1 210 ? 19.455 10.448 -28.205 1.00 80.00 210 PRO A N 1
ATOM 1654 C CA . PRO A 1 210 ? 20.596 9.675 -28.701 1.00 80.00 210 PRO A CA 1
ATOM 1655 C C . PRO A 1 210 ? 20.977 10.007 -30.151 1.00 80.00 210 PRO A C 1
ATOM 1657 O O . PRO A 1 210 ? 22.066 9.656 -30.598 1.00 80.00 210 PRO A O 1
ATOM 1660 N N . GLN A 1 211 ? 20.090 10.669 -30.896 1.00 82.44 211 GLN A N 1
ATOM 1661 C CA . GLN A 1 211 ? 20.336 11.138 -32.255 1.00 82.44 211 GLN A CA 1
ATOM 1662 C C . GLN A 1 211 ? 19.872 12.589 -32.378 1.00 82.44 211 GLN A C 1
ATOM 1664 O O . GLN A 1 211 ? 18.808 12.949 -31.877 1.00 82.44 211 GLN A O 1
ATOM 1669 N N . SER A 1 212 ? 20.638 13.404 -33.103 1.00 74.00 212 SER A N 1
ATOM 1670 C CA . SER A 1 212 ? 20.334 14.824 -33.324 1.00 74.00 212 SER A CA 1
ATOM 1671 C C . SER A 1 212 ? 18.996 15.054 -34.030 1.00 74.00 212 SER A C 1
ATOM 1673 O O . SER A 1 212 ? 18.346 16.056 -33.776 1.00 74.00 212 SER A O 1
ATOM 1675 N N . LEU A 1 213 ? 18.530 14.113 -34.856 1.00 77.31 213 LEU A N 1
ATOM 1676 C CA . LEU A 1 213 ? 17.224 14.207 -35.522 1.00 77.31 213 LEU A CA 1
ATOM 1677 C C . LEU A 1 213 ? 16.039 14.191 -34.537 1.00 77.31 213 LEU A C 1
ATOM 1679 O O . LEU A 1 213 ? 14.975 14.719 -34.838 1.00 77.31 213 LEU A O 1
ATOM 1683 N N . LEU A 1 214 ? 16.224 13.589 -33.362 1.00 77.19 214 LEU A N 1
ATOM 1684 C CA . LEU A 1 214 ? 15.221 13.503 -32.300 1.00 77.19 214 LEU A CA 1
ATOM 1685 C C . LEU A 1 214 ? 15.296 14.699 -31.329 1.00 77.19 214 LEU A C 1
ATOM 1687 O O . LEU A 1 214 ? 14.562 14.718 -30.341 1.00 77.19 214 LEU A O 1
ATOM 1691 N N . SER A 1 215 ? 16.173 15.687 -31.573 1.00 73.25 215 SER A N 1
ATOM 1692 C CA . SER A 1 215 ? 16.320 16.859 -30.703 1.00 73.25 215 SER A CA 1
ATOM 1693 C C . SER A 1 215 ? 15.097 17.761 -30.769 1.00 73.25 215 SER A C 1
ATOM 1695 O O . SER A 1 215 ? 14.901 18.488 -31.740 1.00 73.25 215 SER A O 1
ATOM 1697 N N . TYR A 1 216 ? 14.302 17.735 -29.703 1.00 76.75 216 TYR A N 1
ATOM 1698 C CA . TYR A 1 216 ? 13.183 18.657 -29.522 1.00 76.75 216 TYR A CA 1
ATOM 1699 C C . TYR A 1 216 ? 13.639 20.040 -29.030 1.00 76.75 216 TYR A C 1
ATOM 1701 O O . TYR A 1 216 ? 12.930 21.025 -29.211 1.00 76.75 216 TYR A O 1
ATOM 1709 N N . ILE A 1 217 ? 14.812 20.108 -28.392 1.00 79.38 217 ILE A N 1
ATOM 1710 C CA . ILE A 1 217 ? 15.402 21.315 -27.802 1.00 79.38 217 ILE A CA 1
ATOM 1711 C C . ILE A 1 217 ? 16.858 21.405 -28.262 1.00 79.38 217 ILE A C 1
ATOM 1713 O O . ILE A 1 217 ? 17.589 20.410 -28.219 1.00 79.38 217 ILE A O 1
ATOM 1717 N N . THR A 1 218 ? 17.289 22.585 -28.711 1.00 80.25 218 THR A N 1
ATOM 1718 C CA . THR A 1 218 ? 18.689 22.797 -29.098 1.00 80.25 218 THR A CA 1
ATOM 1719 C C . THR A 1 218 ? 19.591 22.880 -27.857 1.00 80.25 218 THR A C 1
ATOM 1721 O O . THR A 1 218 ? 19.136 23.291 -26.789 1.00 80.25 218 THR A O 1
ATOM 1724 N N . PRO A 1 219 ? 20.892 22.540 -27.943 1.00 77.94 219 PRO A N 1
ATOM 1725 C CA . PRO A 1 219 ? 21.784 22.578 -26.777 1.00 77.94 219 PRO A CA 1
ATOM 1726 C C . PRO A 1 219 ? 21.868 23.945 -26.078 1.00 77.94 219 PRO A C 1
ATOM 1728 O O . PRO A 1 219 ? 22.086 24.001 -24.873 1.00 77.94 219 PRO A O 1
ATOM 1731 N N . ILE A 1 220 ? 21.676 25.037 -26.826 1.00 82.06 220 ILE A N 1
ATOM 1732 C CA . ILE A 1 220 ? 21.715 26.418 -26.319 1.00 82.06 220 ILE A CA 1
ATOM 1733 C C . ILE A 1 220 ? 20.435 26.756 -25.540 1.00 82.06 220 ILE A C 1
ATOM 1735 O O . ILE A 1 220 ? 20.454 27.563 -24.618 1.00 82.06 220 ILE A O 1
ATOM 1739 N N . GLU A 1 221 ? 19.320 26.116 -25.875 1.00 85.19 221 GLU A N 1
ATOM 1740 C CA . GLU A 1 221 ? 18.039 26.288 -25.189 1.00 85.19 221 GLU A CA 1
ATOM 1741 C C . GLU A 1 221 ? 17.858 25.288 -24.043 1.00 85.19 221 GLU A C 1
ATOM 1743 O O . GLU A 1 221 ? 16.904 25.400 -23.277 1.00 85.19 221 GLU A O 1
ATOM 1748 N N . ASN A 1 222 ? 18.762 24.312 -23.901 1.00 87.06 222 ASN A N 1
ATOM 1749 C CA . ASN A 1 222 ? 18.670 23.299 -22.861 1.00 87.06 222 ASN A CA 1
ATOM 1750 C C . ASN A 1 222 ? 19.035 23.900 -21.488 1.00 87.06 222 ASN A C 1
ATOM 1752 O O . ASN A 1 222 ? 20.217 24.147 -21.221 1.00 87.06 222 ASN A O 1
ATOM 1756 N N . PRO A 1 223 ? 18.060 24.070 -20.572 1.00 87.19 223 PRO A N 1
ATOM 1757 C CA . PRO A 1 223 ? 18.295 24.720 -19.287 1.00 87.19 223 PRO A CA 1
ATOM 1758 C C . PRO A 1 223 ? 19.265 23.939 -18.395 1.00 87.19 223 PRO A C 1
ATOM 1760 O O . PRO A 1 223 ? 19.942 24.540 -17.567 1.00 87.19 223 PRO A O 1
ATOM 1763 N N . ILE A 1 224 ? 19.385 22.617 -18.573 1.00 88.19 224 ILE A N 1
ATOM 1764 C CA . ILE A 1 224 ? 20.330 21.784 -17.813 1.00 88.19 224 ILE A CA 1
ATOM 1765 C C . ILE A 1 224 ? 21.782 22.121 -18.177 1.00 88.19 224 ILE A C 1
ATOM 1767 O O . ILE A 1 224 ? 22.669 21.961 -17.343 1.00 88.19 224 ILE A O 1
ATOM 1771 N N . VAL A 1 225 ? 22.034 22.578 -19.407 1.00 87.00 225 VAL A N 1
ATOM 1772 C CA . VAL A 1 225 ? 23.380 22.931 -19.884 1.00 87.00 225 VAL A CA 1
ATOM 1773 C C . VAL A 1 225 ? 23.690 24.402 -19.615 1.00 87.00 225 VAL A C 1
ATOM 1775 O O . VAL A 1 225 ? 24.829 24.742 -19.312 1.00 87.00 225 VAL A O 1
ATOM 1778 N N . THR A 1 226 ? 22.687 25.276 -19.711 1.00 90.44 226 THR A N 1
ATOM 1779 C CA . THR A 1 226 ? 22.887 26.730 -19.637 1.00 90.44 226 THR A CA 1
ATOM 1780 C C . THR A 1 226 ? 22.735 27.331 -18.245 1.00 90.44 226 THR A C 1
ATOM 1782 O O . THR A 1 226 ? 23.186 28.453 -18.024 1.00 90.44 226 THR A O 1
ATOM 1785 N N . SER A 1 227 ? 22.135 26.617 -17.290 1.00 93.81 227 SER A N 1
ATOM 1786 C CA . SER A 1 227 ? 21.887 27.121 -15.939 1.00 93.81 227 SER A CA 1
ATOM 1787 C C . SER A 1 227 ? 22.382 26.161 -14.863 1.00 93.81 227 SER A C 1
ATOM 1789 O O . SER A 1 227 ? 21.981 24.998 -14.798 1.00 93.81 227 SER A O 1
ATOM 1791 N N . GLU A 1 228 ? 23.188 26.686 -13.941 1.00 94.69 228 GLU A N 1
ATOM 1792 C CA . GLU A 1 228 ? 23.705 25.936 -12.791 1.00 94.69 228 GLU A CA 1
ATOM 1793 C C . GLU A 1 228 ? 22.586 25.425 -11.866 1.00 94.69 228 GLU A C 1
ATOM 1795 O O . GLU A 1 228 ? 22.661 24.310 -11.342 1.00 94.69 228 GLU A O 1
ATOM 1800 N N . PHE A 1 229 ? 21.508 26.200 -11.708 1.00 94.88 229 PHE A N 1
ATOM 1801 C CA . PHE A 1 229 ? 20.350 25.803 -10.906 1.00 94.88 229 PHE A CA 1
ATOM 1802 C C . PHE A 1 229 ? 19.694 24.528 -11.456 1.00 94.88 229 PHE A C 1
ATOM 1804 O O . PHE A 1 229 ? 19.506 23.554 -10.722 1.00 94.88 229 PHE A O 1
ATOM 1811 N N . TYR A 1 230 ? 19.392 24.499 -12.757 1.00 91.50 230 TYR A N 1
ATOM 1812 C CA . TYR A 1 230 ? 18.763 23.339 -13.393 1.00 91.50 230 TYR A CA 1
ATOM 1813 C C . TYR A 1 230 ? 19.722 22.148 -13.503 1.00 91.50 230 TYR A C 1
ATOM 1815 O O . TYR A 1 230 ? 19.289 21.008 -13.329 1.00 91.50 230 TYR A O 1
ATOM 1823 N N . ALA A 1 231 ? 21.022 22.389 -13.706 1.00 91.00 231 ALA A N 1
ATOM 1824 C CA . ALA A 1 231 ? 22.045 21.347 -13.636 1.00 91.00 231 ALA A CA 1
ATOM 1825 C C . ALA A 1 231 ? 22.088 20.679 -12.249 1.00 91.00 231 ALA A C 1
ATOM 1827 O O . ALA A 1 231 ? 22.135 19.450 -12.137 1.00 91.00 231 ALA A O 1
ATOM 1828 N N . THR A 1 232 ? 22.012 21.481 -11.184 1.00 94.25 232 THR A N 1
ATOM 1829 C CA . THR A 1 232 ? 21.972 20.994 -9.799 1.00 94.25 232 THR A CA 1
ATOM 1830 C C . THR A 1 232 ? 20.705 20.186 -9.539 1.00 94.25 232 THR A C 1
ATOM 1832 O O . THR A 1 232 ? 20.786 19.058 -9.048 1.00 94.25 232 THR A O 1
ATOM 1835 N N . LEU A 1 233 ? 19.539 20.707 -9.935 1.00 90.88 233 LEU A N 1
ATOM 1836 C CA . LEU A 1 233 ? 18.264 20.001 -9.804 1.00 90.88 233 LEU A CA 1
ATOM 1837 C C . LEU A 1 233 ? 18.281 18.658 -10.550 1.00 90.88 233 LEU A C 1
ATOM 1839 O O . LEU A 1 233 ? 17.855 17.640 -10.006 1.00 90.88 233 LEU A O 1
ATOM 1843 N N . TRP A 1 234 ? 18.838 18.625 -11.761 1.00 91.00 234 TRP A N 1
ATOM 1844 C CA . TRP A 1 234 ? 18.998 17.398 -12.541 1.00 91.00 234 TRP A CA 1
ATOM 1845 C C . TRP A 1 234 ? 19.886 16.362 -11.844 1.00 91.00 234 TRP A C 1
ATOM 1847 O O . TRP A 1 234 ? 19.560 15.173 -11.808 1.00 91.00 234 TRP A O 1
ATOM 1857 N N . ASN A 1 235 ? 20.998 16.797 -11.248 1.00 91.94 235 ASN A N 1
ATOM 1858 C CA . ASN A 1 235 ? 21.864 15.911 -10.475 1.00 91.94 235 ASN A CA 1
ATOM 1859 C C . ASN A 1 235 ? 21.152 15.347 -9.239 1.00 91.94 235 ASN A C 1
ATOM 1861 O O . ASN A 1 235 ? 21.268 14.149 -8.980 1.00 91.94 235 ASN A O 1
ATOM 1865 N N . ILE A 1 236 ? 20.359 16.162 -8.536 1.00 90.88 236 ILE A N 1
ATOM 1866 C CA . ILE A 1 236 ? 19.529 15.700 -7.415 1.00 90.88 236 ILE A CA 1
ATOM 1867 C C . ILE A 1 236 ? 18.536 14.633 -7.889 1.00 90.88 236 ILE A C 1
ATOM 1869 O O . ILE A 1 236 ? 18.461 13.570 -7.278 1.00 90.88 236 ILE A O 1
ATOM 1873 N N . VAL A 1 237 ? 17.827 14.857 -9.001 1.00 88.62 237 VAL A N 1
ATOM 1874 C CA . VAL A 1 237 ? 16.878 13.874 -9.555 1.00 88.62 237 VAL A CA 1
ATOM 1875 C C . VAL A 1 237 ? 17.573 12.550 -9.883 1.00 88.62 237 VAL A C 1
ATOM 1877 O O . VAL A 1 237 ? 17.060 11.492 -9.515 1.00 88.62 237 VAL A O 1
ATOM 1880 N N . LYS A 1 238 ? 18.763 12.578 -10.499 1.00 89.69 238 LYS A N 1
ATOM 1881 C CA . LYS A 1 238 ? 19.554 11.361 -10.763 1.00 89.69 238 LYS A CA 1
ATOM 1882 C C . LYS A 1 238 ? 19.923 10.617 -9.480 1.00 89.69 238 LYS A C 1
ATOM 1884 O O . LYS A 1 238 ? 19.753 9.402 -9.418 1.00 89.69 238 LYS A O 1
ATOM 1889 N N . ILE A 1 239 ? 20.383 11.333 -8.453 1.00 90.00 239 ILE A N 1
ATOM 1890 C CA . ILE A 1 239 ? 20.726 10.742 -7.153 1.00 90.00 239 ILE A CA 1
ATOM 1891 C C . ILE A 1 239 ? 19.487 10.107 -6.512 1.00 90.00 239 ILE A C 1
ATOM 1893 O O . ILE A 1 239 ? 19.532 8.947 -6.107 1.00 90.00 239 ILE A O 1
ATOM 1897 N N . VAL A 1 240 ? 18.363 10.826 -6.472 1.00 86.62 240 VAL A N 1
ATOM 1898 C CA . VAL A 1 240 ? 17.102 10.322 -5.909 1.00 86.62 240 VAL A CA 1
ATOM 1899 C C . VAL A 1 240 ? 16.621 9.079 -6.658 1.00 86.62 240 VAL A C 1
ATOM 1901 O O . VAL A 1 240 ? 16.221 8.111 -6.021 1.00 86.62 240 VAL A O 1
ATOM 1904 N N . THR A 1 241 ? 16.728 9.056 -7.988 1.00 86.50 241 THR A N 1
ATOM 1905 C CA . THR A 1 241 ? 16.347 7.905 -8.829 1.00 86.50 241 THR A CA 1
ATOM 1906 C C . THR A 1 241 ? 17.141 6.645 -8.472 1.00 86.50 241 THR A C 1
ATOM 1908 O O . THR A 1 241 ? 16.590 5.549 -8.478 1.00 86.50 241 THR A O 1
ATOM 1911 N N . VAL A 1 242 ? 18.421 6.786 -8.114 1.00 84.44 242 VAL A N 1
ATOM 1912 C CA . VAL A 1 242 ? 19.276 5.658 -7.706 1.00 84.44 242 VAL A CA 1
ATOM 1913 C C . VAL A 1 242 ? 19.022 5.240 -6.256 1.00 84.44 242 VAL A C 1
ATOM 1915 O O . VAL A 1 242 ? 19.022 4.049 -5.953 1.00 84.44 242 VAL A O 1
ATOM 1918 N N . LEU A 1 243 ? 18.803 6.197 -5.349 1.00 84.81 243 LEU A N 1
ATOM 1919 C CA . LEU A 1 243 ? 18.677 5.919 -3.915 1.00 84.81 243 LEU A CA 1
ATOM 1920 C C . LEU A 1 243 ? 17.277 5.453 -3.503 1.00 84.81 243 LEU A C 1
ATOM 1922 O O . LEU A 1 243 ? 17.155 4.578 -2.650 1.00 84.81 243 LEU A O 1
ATOM 1926 N N . LEU A 1 244 ? 16.220 6.009 -4.095 1.00 83.19 244 LEU A N 1
ATOM 1927 C CA . LEU A 1 244 ? 14.834 5.735 -3.709 1.00 83.19 244 LEU A CA 1
ATOM 1928 C C . LEU A 1 244 ? 14.415 4.253 -3.877 1.00 83.19 244 LEU A C 1
ATOM 1930 O O . LEU A 1 244 ? 13.661 3.765 -3.036 1.00 83.19 244 LEU A O 1
ATOM 1934 N N . PRO A 1 245 ? 14.923 3.485 -4.865 1.00 79.75 245 PRO A N 1
ATOM 1935 C CA . PRO A 1 245 ? 14.715 2.037 -4.930 1.00 79.75 245 PRO A CA 1
ATOM 1936 C C . PRO A 1 245 ? 15.478 1.217 -3.883 1.00 79.75 245 PRO A C 1
ATOM 1938 O O . PRO A 1 245 ? 15.090 0.078 -3.630 1.00 79.75 245 PRO A O 1
ATOM 1941 N N . MET A 1 246 ? 16.544 1.743 -3.267 1.00 81.38 246 MET A N 1
ATOM 1942 C CA . MET A 1 246 ? 17.427 0.947 -2.398 1.00 81.38 246 MET A CA 1
ATOM 1943 C C . MET A 1 246 ? 16.709 0.273 -1.215 1.00 81.38 246 MET A C 1
ATOM 1945 O O . MET A 1 246 ? 16.925 -0.923 -0.999 1.00 81.38 246 MET A O 1
ATOM 1949 N N . PRO A 1 247 ? 15.806 0.956 -0.483 1.00 80.56 247 PRO A N 1
ATOM 1950 C CA . PRO A 1 247 ? 15.027 0.327 0.581 1.00 80.56 247 PRO A CA 1
ATOM 1951 C C . PRO A 1 247 ? 14.162 -0.852 0.113 1.00 80.56 247 PRO A C 1
ATOM 1953 O O . PRO A 1 247 ? 13.944 -1.783 0.889 1.00 80.56 247 PRO A O 1
ATOM 1956 N N . LEU A 1 248 ? 13.714 -0.872 -1.152 1.00 75.38 248 LEU A N 1
ATOM 1957 C CA . LEU A 1 248 ? 12.938 -1.996 -1.689 1.00 75.38 248 LEU A CA 1
ATOM 1958 C C . LEU A 1 248 ? 13.765 -3.288 -1.703 1.00 75.38 248 LEU A C 1
ATOM 1960 O O . LEU A 1 248 ? 13.228 -4.349 -1.399 1.00 75.38 248 LEU A O 1
ATOM 1964 N N . PHE A 1 249 ? 15.076 -3.216 -1.962 1.00 74.06 249 PHE A N 1
ATOM 1965 C CA . PHE A 1 249 ? 15.958 -4.387 -1.876 1.00 74.06 249 PHE A CA 1
ATOM 1966 C C . PHE A 1 249 ? 16.145 -4.880 -0.435 1.00 74.06 249 PHE A C 1
ATOM 1968 O O . PHE A 1 249 ? 16.223 -6.085 -0.205 1.00 74.06 249 PHE A O 1
ATOM 1975 N N . GLY A 1 250 ? 16.145 -3.977 0.551 1.00 77.69 250 GLY A N 1
ATOM 1976 C CA . GLY A 1 250 ? 16.117 -4.356 1.967 1.00 77.69 250 GLY A CA 1
ATOM 1977 C C . GLY A 1 250 ? 14.847 -5.134 2.329 1.00 77.69 250 GLY A C 1
ATOM 1978 O O . GLY A 1 250 ? 14.918 -6.184 2.969 1.00 77.69 250 GLY A O 1
ATOM 1979 N N . MET A 1 251 ? 13.689 -4.684 1.833 1.00 78.00 251 MET A N 1
ATOM 1980 C CA . MET A 1 251 ? 12.412 -5.389 2.014 1.00 78.00 251 MET A CA 1
ATOM 1981 C C . MET A 1 251 ? 12.410 -6.785 1.374 1.00 78.00 251 MET A C 1
ATOM 1983 O O . MET A 1 251 ? 11.753 -7.695 1.878 1.00 78.00 251 MET A O 1
ATOM 1987 N N . LEU A 1 252 ? 13.177 -6.994 0.301 1.00 72.75 252 LEU A N 1
ATOM 1988 C CA . LEU A 1 252 ? 13.318 -8.307 -0.331 1.00 72.75 252 LEU A CA 1
ATOM 1989 C C . LEU A 1 252 ? 14.083 -9.317 0.536 1.00 72.75 252 LEU A C 1
ATOM 1991 O O . LEU A 1 252 ? 13.727 -10.495 0.568 1.00 72.75 252 LEU A O 1
ATOM 1995 N N . ALA A 1 253 ? 15.099 -8.874 1.280 1.00 80.19 253 ALA A N 1
ATOM 1996 C CA . ALA A 1 253 ? 15.773 -9.741 2.245 1.00 80.19 253 ALA A CA 1
ATOM 1997 C C . ALA A 1 253 ? 14.806 -10.184 3.359 1.00 80.19 253 ALA A C 1
ATOM 1999 O O . ALA A 1 253 ? 14.797 -11.352 3.755 1.00 80.19 253 ALA A O 1
ATOM 2000 N N . VAL A 1 254 ? 13.937 -9.269 3.807 1.00 84.56 254 VAL A N 1
ATOM 2001 C CA . VAL A 1 254 ? 12.864 -9.572 4.767 1.00 84.56 254 VAL A CA 1
ATOM 2002 C C . VAL A 1 254 ? 11.860 -10.562 4.170 1.00 84.56 254 VAL A C 1
ATOM 2004 O O . VAL A 1 254 ? 11.473 -11.506 4.853 1.00 84.56 254 VAL A O 1
ATOM 2007 N N . TYR A 1 255 ? 11.495 -10.410 2.895 1.00 85.12 255 TYR A N 1
ATOM 2008 C CA . TYR A 1 255 ? 10.649 -11.356 2.157 1.00 85.12 255 TYR A CA 1
ATOM 2009 C C . TYR A 1 255 ? 11.226 -12.780 2.130 1.00 85.12 255 TYR A C 1
ATOM 2011 O O . TYR A 1 255 ? 10.508 -13.735 2.435 1.00 85.12 255 TYR A O 1
ATOM 2019 N N . GLU A 1 256 ? 12.514 -12.939 1.803 1.00 86.75 256 GLU A N 1
ATOM 2020 C CA . GLU A 1 256 ? 13.156 -14.260 1.759 1.00 86.75 256 GLU A CA 1
ATOM 2021 C C . GLU A 1 256 ? 13.135 -14.918 3.137 1.00 86.75 256 GLU A C 1
ATOM 2023 O O . GLU A 1 256 ? 12.767 -16.087 3.282 1.00 86.75 256 GLU A O 1
ATOM 2028 N N . ASN A 1 257 ? 13.507 -14.140 4.156 1.00 87.94 257 ASN A N 1
ATOM 2029 C CA . ASN A 1 257 ? 13.530 -14.599 5.533 1.00 87.94 257 ASN A CA 1
ATOM 2030 C C . ASN A 1 257 ? 12.128 -14.986 6.017 1.00 87.94 257 ASN A C 1
ATOM 2032 O O . ASN A 1 257 ? 11.965 -16.015 6.671 1.00 87.94 257 ASN A O 1
ATOM 2036 N N . LEU A 1 258 ? 11.110 -14.201 5.661 1.00 86.62 258 LEU A N 1
ATOM 2037 C CA . LEU A 1 258 ? 9.724 -14.469 6.020 1.00 86.62 258 LEU A CA 1
ATOM 2038 C C . LEU A 1 258 ? 9.233 -15.786 5.412 1.00 86.62 258 LEU A C 1
ATOM 2040 O O . LEU A 1 258 ? 8.638 -16.586 6.126 1.00 86.62 258 LEU A O 1
ATOM 2044 N N . HIS A 1 259 ? 9.541 -16.070 4.143 1.00 87.88 259 HIS A N 1
ATOM 2045 C CA . HIS A 1 259 ? 9.179 -17.350 3.528 1.00 87.88 259 HIS A CA 1
ATOM 2046 C C . HIS A 1 259 ? 9.776 -18.554 4.262 1.00 87.88 259 HIS A C 1
ATOM 2048 O O . HIS A 1 259 ? 9.054 -19.502 4.568 1.00 87.88 259 HIS A O 1
ATOM 2054 N N . ARG A 1 260 ? 11.074 -18.505 4.577 1.00 90.00 260 ARG A N 1
ATOM 2055 C CA . ARG A 1 260 ? 11.754 -19.593 5.301 1.00 90.00 260 ARG A CA 1
ATOM 2056 C C . ARG A 1 260 ? 11.225 -19.746 6.723 1.00 90.00 260 ARG A C 1
ATOM 2058 O O . ARG A 1 260 ? 10.981 -20.856 7.182 1.00 90.00 260 ARG A O 1
ATOM 2065 N N . THR A 1 261 ? 10.975 -18.624 7.395 1.00 89.31 261 THR A N 1
ATOM 2066 C CA . THR A 1 261 ? 10.383 -18.599 8.740 1.00 89.31 261 THR A CA 1
ATOM 2067 C C . THR A 1 261 ? 8.997 -19.239 8.734 1.00 89.31 261 THR A C 1
ATOM 2069 O O . THR A 1 261 ? 8.693 -20.062 9.589 1.00 89.31 261 THR A O 1
ATOM 2072 N N . VAL A 1 262 ? 8.163 -18.928 7.739 1.00 87.50 262 VAL A N 1
ATOM 2073 C CA . VAL A 1 262 ? 6.834 -19.535 7.587 1.00 87.50 262 VAL A CA 1
ATOM 2074 C C . VAL A 1 262 ? 6.930 -21.044 7.338 1.00 87.50 262 VAL A C 1
ATOM 2076 O O . VAL A 1 262 ? 6.211 -21.813 7.974 1.00 87.50 262 VAL A O 1
ATOM 2079 N N . ASP A 1 263 ? 7.824 -21.504 6.465 1.00 89.31 263 ASP A N 1
ATOM 2080 C CA . ASP A 1 263 ? 7.995 -22.942 6.224 1.00 89.31 263 ASP A CA 1
ATOM 2081 C C . ASP A 1 263 ? 8.416 -23.698 7.490 1.00 89.31 263 ASP A C 1
ATOM 2083 O O . ASP A 1 263 ? 7.816 -24.722 7.827 1.00 89.31 263 ASP A O 1
ATOM 2087 N N . ARG A 1 264 ? 9.403 -23.164 8.215 1.00 91.06 264 ARG A N 1
ATOM 2088 C CA . ARG A 1 264 ? 9.965 -23.794 9.410 1.00 91.06 264 ARG A CA 1
ATOM 2089 C C . ARG A 1 264 ? 9.029 -23.723 10.613 1.00 91.06 264 ARG A C 1
ATOM 2091 O O . ARG A 1 264 ? 8.792 -24.738 11.264 1.00 91.06 264 ARG A O 1
ATOM 2098 N N . ASP A 1 265 ? 8.498 -22.542 10.912 1.00 89.50 265 ASP A N 1
ATOM 2099 C CA . ASP A 1 265 ? 7.842 -22.274 12.195 1.00 89.50 265 ASP A CA 1
ATOM 2100 C C . ASP A 1 265 ? 6.323 -22.488 12.114 1.00 89.50 265 ASP A C 1
ATOM 2102 O O . ASP A 1 265 ? 5.724 -23.014 13.055 1.00 89.50 265 ASP A O 1
ATOM 2106 N N . LEU A 1 266 ? 5.695 -22.146 10.979 1.00 86.69 266 LEU A N 1
ATOM 2107 C CA . LEU A 1 266 ? 4.253 -22.332 10.779 1.00 86.69 266 LEU A CA 1
ATOM 2108 C C . LEU A 1 266 ? 3.929 -23.714 10.206 1.00 86.69 266 LEU A C 1
ATOM 2110 O O . LEU A 1 266 ? 3.098 -24.429 10.762 1.00 86.69 266 LEU A O 1
ATOM 2114 N N . TYR A 1 267 ? 4.564 -24.089 9.093 1.00 88.00 267 TYR A N 1
ATOM 2115 C CA . TYR A 1 267 ? 4.266 -25.349 8.405 1.00 88.00 267 TYR A CA 1
ATOM 2116 C C . TYR A 1 267 ? 5.092 -26.537 8.899 1.00 88.00 267 TYR A C 1
ATOM 2118 O O . TYR A 1 267 ? 4.749 -27.674 8.576 1.00 88.00 267 TYR A O 1
ATOM 2126 N N . ARG A 1 268 ? 6.153 -26.295 9.682 1.00 91.19 268 ARG A N 1
ATOM 2127 C CA . ARG A 1 268 ? 7.062 -27.328 10.208 1.00 91.19 268 ARG A CA 1
ATOM 2128 C C . ARG A 1 268 ? 7.604 -28.255 9.117 1.00 91.19 268 ARG A C 1
ATOM 2130 O O . ARG A 1 268 ? 7.695 -29.466 9.308 1.00 91.19 268 ARG A O 1
ATOM 2137 N N . LYS A 1 269 ? 7.952 -27.679 7.965 1.00 90.00 269 LYS A N 1
ATOM 2138 C CA . LYS A 1 269 ? 8.516 -28.388 6.809 1.00 90.00 269 LYS A CA 1
ATOM 2139 C C . LYS A 1 269 ? 9.900 -27.842 6.456 1.00 90.00 269 LYS A C 1
ATOM 2141 O O . LYS A 1 269 ? 10.315 -26.800 6.955 1.00 90.00 269 LYS A O 1
ATOM 2146 N N . THR A 1 270 ? 10.608 -28.555 5.586 1.00 88.44 270 THR A N 1
ATOM 2147 C CA . THR A 1 270 ? 11.884 -28.094 5.027 1.00 88.44 270 THR A CA 1
ATOM 2148 C C . THR A 1 270 ? 11.694 -26.847 4.171 1.00 88.44 270 THR A C 1
ATOM 2150 O O . THR A 1 270 ? 10.681 -26.733 3.474 1.00 88.44 270 THR A O 1
ATOM 2153 N N . ASP A 1 271 ? 12.697 -25.969 4.173 1.00 87.06 271 ASP A N 1
ATOM 2154 C CA . ASP A 1 271 ? 12.731 -24.753 3.361 1.00 87.06 271 ASP A CA 1
ATOM 2155 C C . ASP A 1 271 ? 12.387 -25.058 1.899 1.00 87.06 271 ASP A C 1
ATOM 2157 O O . ASP A 1 271 ? 13.097 -25.780 1.199 1.00 87.06 271 ASP A O 1
ATOM 2161 N N . SER A 1 272 ? 11.282 -24.484 1.428 1.00 86.25 272 SER A N 1
ATOM 2162 C CA . SER A 1 272 ? 10.846 -24.627 0.036 1.00 86.25 272 SER A CA 1
ATOM 2163 C C . SER A 1 272 ? 11.562 -23.656 -0.911 1.00 86.25 272 SER A C 1
ATOM 2165 O O . SER A 1 272 ? 11.445 -23.758 -2.133 1.00 86.25 272 SER A O 1
ATOM 2167 N N . ARG A 1 273 ? 12.321 -22.704 -0.353 1.00 88.00 273 ARG A N 1
ATOM 2168 C CA . ARG A 1 273 ? 13.081 -21.695 -1.094 1.00 88.00 273 ARG A CA 1
ATOM 2169 C C . ARG A 1 273 ? 14.415 -22.261 -1.579 1.00 88.00 273 ARG A C 1
ATOM 2171 O O . ARG A 1 273 ? 15.161 -22.883 -0.834 1.00 88.00 273 ARG A O 1
ATOM 2178 N N . THR A 1 274 ? 14.742 -21.982 -2.835 1.00 88.12 274 THR A N 1
ATOM 2179 C CA . THR A 1 274 ? 15.977 -22.393 -3.516 1.00 88.12 274 THR A CA 1
ATOM 2180 C C . THR A 1 274 ? 16.669 -21.183 -4.147 1.00 88.12 274 THR A C 1
ATOM 2182 O O . THR A 1 274 ? 16.082 -20.107 -4.256 1.00 88.12 274 THR A O 1
ATOM 2185 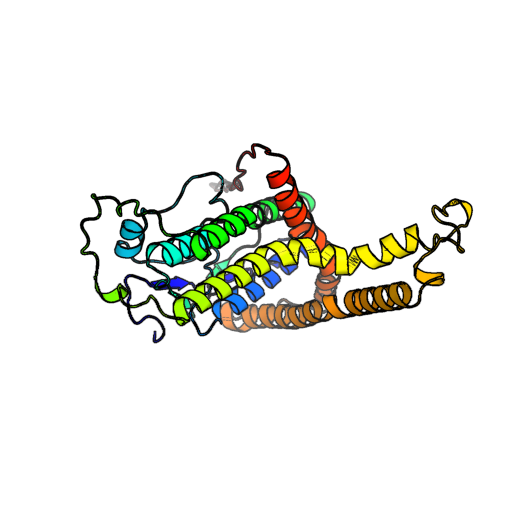N N . TRP A 1 275 ? 17.901 -21.351 -4.645 1.00 86.00 275 TRP A N 1
ATOM 2186 C CA . TRP A 1 275 ? 18.631 -20.273 -5.332 1.00 86.00 275 TRP A CA 1
ATOM 2187 C C . TRP A 1 275 ? 17.867 -19.697 -6.538 1.00 86.00 275 TRP A C 1
ATOM 2189 O O . TRP A 1 275 ? 17.988 -18.513 -6.840 1.00 86.00 275 TRP A O 1
ATOM 2199 N N . LYS A 1 276 ? 17.026 -20.509 -7.197 1.00 86.19 276 LYS A N 1
ATOM 2200 C CA . LYS A 1 276 ? 16.199 -20.075 -8.333 1.00 86.19 276 LYS A CA 1
ATOM 2201 C C . LYS A 1 276 ? 15.205 -18.989 -7.938 1.00 86.19 276 LYS A C 1
ATOM 2203 O O . LYS A 1 276 ? 14.817 -18.181 -8.772 1.00 86.19 276 LYS A O 1
ATOM 2208 N N . ASN A 1 277 ? 14.804 -18.929 -6.674 1.00 86.06 277 ASN A N 1
ATOM 2209 C CA . ASN A 1 277 ? 13.861 -17.919 -6.231 1.00 86.06 277 ASN A CA 1
ATOM 2210 C C . ASN A 1 277 ? 14.465 -16.508 -6.142 1.00 86.06 277 ASN A C 1
ATOM 2212 O O . ASN A 1 277 ? 13.725 -15.548 -5.948 1.00 86.06 277 ASN A O 1
ATOM 2216 N N . ILE A 1 278 ? 15.776 -16.357 -6.369 1.00 80.75 278 ILE A N 1
ATOM 2217 C CA . ILE A 1 278 ? 16.401 -15.049 -6.602 1.00 80.75 278 ILE A CA 1
ATOM 2218 C C . ILE A 1 278 ? 15.803 -14.363 -7.841 1.00 80.75 278 ILE A C 1
ATOM 2220 O O . ILE A 1 278 ? 15.693 -13.140 -7.881 1.00 80.75 278 ILE A O 1
ATOM 2224 N N . PHE A 1 279 ? 15.334 -15.126 -8.831 1.00 86.06 279 PHE A N 1
ATOM 2225 C CA . PHE A 1 279 ? 14.694 -14.552 -10.016 1.00 86.06 279 PHE A CA 1
ATOM 2226 C C . PHE A 1 279 ? 13.340 -13.892 -9.725 1.00 86.06 279 PHE A C 1
ATOM 2228 O O . PHE A 1 279 ? 12.879 -13.083 -10.529 1.00 86.06 279 PHE A O 1
ATOM 2235 N N . ASP A 1 280 ? 12.729 -14.150 -8.564 1.00 86.44 280 ASP A N 1
ATOM 2236 C CA . ASP A 1 280 ? 11.538 -13.417 -8.127 1.00 86.44 280 ASP A CA 1
ATOM 2237 C C . ASP A 1 280 ? 11.822 -11.913 -8.027 1.00 86.44 280 ASP A C 1
ATOM 2239 O O . ASP A 1 280 ? 10.984 -11.090 -8.385 1.00 86.44 280 ASP A O 1
ATOM 2243 N N . TYR A 1 281 ? 13.030 -11.553 -7.587 1.00 80.25 281 TYR A N 1
ATOM 2244 C CA . TYR A 1 281 ? 13.438 -10.169 -7.353 1.00 80.25 281 TYR A CA 1
ATOM 2245 C C . TYR A 1 281 ? 13.552 -9.353 -8.636 1.00 80.25 281 TYR A C 1
ATOM 2247 O O . TYR A 1 281 ? 13.352 -8.141 -8.611 1.00 80.25 281 TYR A O 1
ATOM 2255 N N . VAL A 1 282 ? 13.798 -10.014 -9.771 1.00 83.94 282 VAL A N 1
ATOM 2256 C CA . VAL A 1 282 ? 13.822 -9.368 -11.091 1.00 83.94 282 VAL A CA 1
ATOM 2257 C C . VAL A 1 282 ? 12.457 -8.766 -11.428 1.00 83.94 282 VAL A C 1
ATOM 2259 O O . VAL A 1 282 ? 12.380 -7.742 -12.104 1.00 83.94 282 VAL A O 1
ATOM 2262 N N . TRP A 1 283 ? 11.372 -9.350 -10.913 1.00 86.12 283 TRP A N 1
ATOM 2263 C CA . TRP A 1 283 ? 10.024 -8.843 -11.138 1.00 86.12 283 TRP A CA 1
ATOM 2264 C C . TRP A 1 283 ? 9.683 -7.610 -10.307 1.00 86.12 283 TRP A C 1
ATOM 2266 O O . TRP A 1 283 ? 8.664 -6.989 -10.588 1.00 86.12 283 TRP A O 1
ATOM 2276 N N . LEU A 1 284 ? 10.495 -7.216 -9.322 1.00 81.81 284 LEU A N 1
ATOM 2277 C CA . LEU A 1 284 ? 10.130 -6.145 -8.394 1.00 81.81 284 LEU A CA 1
ATOM 2278 C C . LEU A 1 284 ? 9.891 -4.784 -9.079 1.00 81.81 284 LEU A C 1
ATOM 2280 O O . LEU A 1 284 ? 8.832 -4.206 -8.831 1.00 81.81 284 LEU A O 1
ATOM 2284 N N . PRO A 1 285 ? 10.769 -4.271 -9.966 1.00 82.69 285 PRO A N 1
ATOM 2285 C CA . PRO A 1 285 ? 10.510 -3.001 -10.649 1.00 82.69 285 PRO A CA 1
ATOM 2286 C C . PRO A 1 285 ? 9.230 -3.046 -11.491 1.00 82.69 285 PRO A C 1
ATOM 2288 O O . PRO A 1 285 ? 8.428 -2.113 -11.477 1.00 82.69 285 PRO A O 1
ATOM 2291 N N . VAL A 1 286 ? 9.007 -4.171 -12.178 1.00 86.06 286 VAL A N 1
ATOM 2292 C CA . VAL A 1 286 ? 7.827 -4.389 -13.022 1.00 86.06 286 VAL A CA 1
ATOM 2293 C C . VAL A 1 286 ? 6.560 -4.459 -12.172 1.00 86.06 286 VAL A C 1
ATOM 2295 O O . VAL A 1 286 ? 5.563 -3.820 -12.493 1.00 86.06 286 VAL A O 1
ATOM 2298 N N . ALA A 1 287 ? 6.600 -5.198 -11.066 1.00 88.94 287 ALA A N 1
ATOM 2299 C CA . ALA A 1 287 ? 5.479 -5.379 -10.158 1.00 88.94 287 ALA A CA 1
ATOM 2300 C C . ALA A 1 287 ? 5.129 -4.077 -9.417 1.00 88.94 287 ALA A C 1
ATOM 2302 O O . ALA A 1 287 ? 3.950 -3.759 -9.274 1.00 88.94 287 ALA A O 1
ATOM 2303 N N . ALA A 1 288 ? 6.127 -3.280 -9.019 1.00 87.69 288 ALA A N 1
ATOM 2304 C CA . ALA A 1 288 ? 5.917 -1.951 -8.446 1.00 87.69 288 ALA A CA 1
ATOM 2305 C C . ALA A 1 288 ? 5.190 -1.023 -9.435 1.00 87.69 288 ALA A C 1
ATOM 2307 O O . ALA A 1 288 ? 4.216 -0.365 -9.076 1.00 87.69 288 ALA A O 1
ATOM 2308 N N . TRP A 1 289 ? 5.584 -1.024 -10.709 1.00 89.75 289 TRP A N 1
ATOM 2309 C CA . TRP A 1 289 ? 4.866 -0.262 -11.732 1.00 89.75 289 TRP A CA 1
ATOM 2310 C C . TRP A 1 289 ? 3.448 -0.768 -11.957 1.00 89.75 289 TRP A C 1
ATOM 2312 O O . TRP A 1 289 ? 2.488 0.002 -11.892 1.00 89.75 289 TRP A O 1
ATOM 2322 N N . LEU A 1 290 ? 3.321 -2.067 -12.216 1.00 92.44 290 LEU A N 1
ATOM 2323 C CA . LEU A 1 290 ? 2.075 -2.671 -12.656 1.00 92.44 290 LEU A CA 1
ATOM 2324 C C . LEU A 1 290 ? 1.020 -2.679 -11.549 1.00 92.44 290 LEU A C 1
ATOM 2326 O O . LEU A 1 290 ? -0.147 -2.433 -11.830 1.00 92.44 290 LEU A O 1
ATOM 2330 N N . PHE A 1 291 ? 1.412 -2.927 -10.299 1.00 93.81 291 PHE A N 1
ATOM 2331 C CA . PHE A 1 291 ? 0.480 -3.118 -9.186 1.00 93.81 291 PHE A CA 1
ATOM 2332 C C . PHE A 1 291 ? 0.457 -1.972 -8.169 1.00 93.81 291 PHE A C 1
ATOM 2334 O O . PHE A 1 291 ? -0.374 -2.010 -7.267 1.00 93.81 291 PHE A O 1
ATOM 2341 N N . MET A 1 292 ? 1.310 -0.950 -8.298 1.00 91.69 292 MET A N 1
ATOM 2342 C CA . MET A 1 292 ? 1.270 0.234 -7.426 1.00 91.69 292 MET A CA 1
ATOM 2343 C C . MET A 1 292 ? 1.167 1.529 -8.234 1.00 91.69 292 MET A C 1
ATOM 2345 O O . MET A 1 292 ? 0.147 2.212 -8.153 1.00 91.69 292 MET A O 1
ATOM 2349 N N . THR A 1 293 ? 2.171 1.866 -9.047 1.00 93.44 293 THR A N 1
ATOM 2350 C CA . THR A 1 293 ? 2.257 3.188 -9.697 1.00 93.44 293 THR A CA 1
ATOM 2351 C C . THR A 1 293 ? 1.196 3.421 -10.763 1.00 93.44 293 THR A C 1
ATOM 2353 O O . THR A 1 293 ? 0.533 4.458 -10.739 1.00 93.44 293 THR A O 1
ATOM 2356 N N . LEU A 1 294 ? 0.969 2.468 -11.669 1.00 94.06 294 LEU A N 1
ATOM 2357 C CA . LEU A 1 294 ? -0.068 2.623 -12.691 1.00 94.06 294 LEU A CA 1
ATOM 2358 C C . LEU A 1 294 ? -1.477 2.650 -12.076 1.00 94.06 294 LEU A C 1
ATOM 2360 O O . LEU A 1 294 ? -2.207 3.601 -12.361 1.00 94.06 294 LEU A O 1
ATOM 2364 N N . PRO A 1 295 ? -1.878 1.698 -11.205 1.00 94.62 295 PRO A N 1
ATOM 2365 C CA . PRO A 1 295 ? -3.206 1.728 -10.596 1.00 94.62 295 PRO A CA 1
ATOM 2366 C C . PRO A 1 295 ? -3.470 2.995 -9.773 1.00 94.62 295 PRO A C 1
ATOM 2368 O O . PRO A 1 295 ? -4.562 3.549 -9.861 1.00 94.62 295 PRO A O 1
ATOM 2371 N N . SER A 1 296 ? -2.481 3.484 -9.016 1.00 94.25 296 SER A N 1
ATOM 2372 C CA . SER A 1 296 ? -2.613 4.726 -8.234 1.00 94.25 296 SER A CA 1
ATOM 2373 C C . SER A 1 296 ? -2.710 5.971 -9.108 1.00 94.25 296 SER A C 1
ATOM 2375 O O . SER A 1 296 ? -3.589 6.799 -8.881 1.00 94.25 296 SER A O 1
ATOM 2377 N N . THR A 1 297 ? -1.893 6.068 -10.160 1.00 93.44 297 THR A N 1
ATOM 2378 C CA . THR A 1 297 ? -1.983 7.167 -11.132 1.00 93.44 297 THR A CA 1
ATOM 2379 C C . THR A 1 297 ? -3.365 7.198 -11.782 1.00 93.44 297 THR A C 1
ATOM 2381 O O . THR A 1 297 ? -4.007 8.247 -11.833 1.00 93.44 297 THR A O 1
ATOM 2384 N N . VAL A 1 298 ? -3.862 6.038 -12.226 1.00 92.44 298 VAL A N 1
ATOM 2385 C CA . VAL A 1 298 ? -5.200 5.914 -12.819 1.00 92.44 298 VAL A CA 1
ATOM 2386 C C . VAL A 1 298 ? -6.285 6.324 -11.821 1.00 92.44 298 VAL A C 1
ATOM 2388 O O . VAL A 1 298 ? -7.170 7.093 -12.190 1.00 92.44 298 VAL A O 1
ATOM 2391 N N . ALA A 1 299 ? -6.213 5.875 -10.565 1.00 91.12 299 ALA A N 1
ATOM 2392 C CA . ALA A 1 299 ? -7.179 6.245 -9.529 1.00 91.12 299 ALA A CA 1
ATOM 2393 C C . ALA A 1 299 ? -7.220 7.767 -9.283 1.00 91.12 299 ALA A C 1
ATOM 2395 O O . ALA A 1 299 ? -8.302 8.355 -9.217 1.00 91.12 299 ALA A O 1
ATOM 2396 N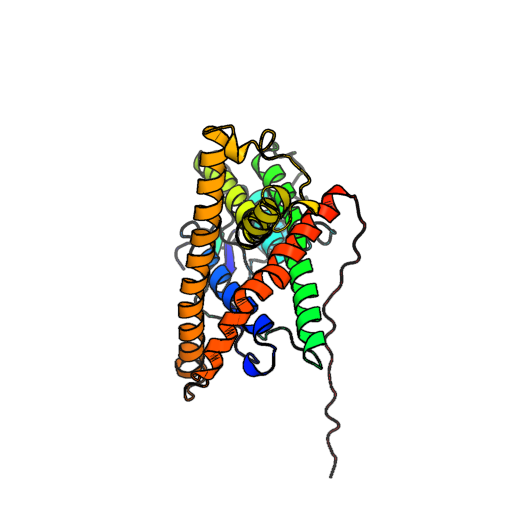 N . CYS A 1 300 ? -6.057 8.425 -9.217 1.00 90.56 300 CYS A N 1
ATOM 2397 C CA . CYS A 1 300 ? -5.959 9.879 -9.079 1.00 90.56 300 CYS A CA 1
ATOM 2398 C C . CYS A 1 300 ? -6.561 10.615 -10.286 1.00 90.56 300 CYS A C 1
ATOM 2400 O O . CYS A 1 300 ? -7.393 11.507 -10.114 1.00 90.56 300 CYS A O 1
ATOM 2402 N N . VAL A 1 301 ? -6.191 10.220 -11.510 1.00 89.69 301 VAL A N 1
ATOM 2403 C CA . VAL A 1 301 ? -6.689 10.850 -12.746 1.00 89.69 301 VAL A CA 1
ATOM 2404 C C . VAL A 1 301 ? -8.202 10.687 -12.880 1.00 89.69 301 VAL A C 1
ATOM 2406 O O . VAL A 1 301 ? -8.900 11.656 -13.173 1.00 89.69 301 VAL A O 1
ATOM 2409 N N . LYS A 1 302 ? -8.741 9.494 -12.605 1.00 86.75 302 LYS A N 1
ATOM 2410 C CA . LYS A 1 302 ? -10.186 9.225 -12.681 1.00 86.75 302 LYS A CA 1
ATOM 2411 C C . LYS A 1 302 ? -11.017 10.177 -11.823 1.00 86.75 302 LYS A C 1
ATOM 2413 O O . LYS A 1 302 ? -12.081 10.620 -12.257 1.00 86.75 302 LYS A O 1
ATOM 2418 N N . ARG A 1 303 ? -10.522 10.538 -10.636 1.00 83.56 303 ARG A N 1
ATOM 2419 C CA . ARG A 1 303 ? -11.211 11.479 -9.740 1.00 83.56 303 ARG A CA 1
ATOM 2420 C C . ARG A 1 303 ? -11.224 12.915 -10.260 1.00 83.56 303 ARG A C 1
ATOM 2422 O O . ARG A 1 303 ? -12.164 13.643 -9.958 1.00 83.56 303 ARG A O 1
ATOM 2429 N N . LEU A 1 304 ? -10.244 13.312 -11.072 1.00 85.50 304 LEU A N 1
ATOM 2430 C CA . LEU A 1 304 ? -10.228 14.630 -11.718 1.00 85.50 304 LEU A CA 1
ATOM 2431 C C . LEU A 1 304 ? -11.216 14.719 -12.891 1.00 85.50 304 LEU A C 1
ATOM 2433 O O . LEU A 1 304 ? -11.699 15.803 -13.204 1.00 85.50 304 LEU A O 1
ATOM 2437 N N . VAL A 1 305 ? -11.548 13.586 -13.517 1.00 83.88 305 VAL A N 1
ATOM 2438 C CA . VAL A 1 305 ? -12.332 13.527 -14.765 1.00 83.88 305 VAL A CA 1
ATOM 2439 C C . VAL A 1 305 ? -13.827 13.217 -14.528 1.00 83.88 305 VAL A C 1
ATOM 2441 O O . VAL A 1 305 ? -14.586 13.096 -15.481 1.00 83.88 305 VAL A O 1
ATOM 2444 N N . LYS A 1 306 ? -14.301 13.148 -13.269 1.00 65.75 306 LYS A N 1
ATOM 2445 C CA . LYS A 1 306 ? -15.698 12.790 -12.903 1.00 65.75 306 LYS A CA 1
ATOM 2446 C C . LYS A 1 306 ? -16.209 11.526 -13.625 1.00 65.75 306 LYS A C 1
ATOM 2448 O O . LYS A 1 306 ? -17.300 11.518 -14.190 1.00 65.75 306 LYS A O 1
ATOM 2453 N N . HIS A 1 307 ? -15.417 10.457 -13.616 1.00 66.38 307 HIS A N 1
ATOM 2454 C CA . HIS A 1 307 ? -15.811 9.176 -14.207 1.00 66.38 307 HIS A CA 1
ATOM 2455 C C . HIS A 1 307 ? -16.684 8.354 -13.237 1.00 66.38 307 HIS A C 1
ATOM 2457 O O . HIS A 1 307 ? -16.305 8.173 -12.079 1.00 66.38 307 HIS A O 1
ATOM 2463 N N . GLU A 1 308 ? -17.821 7.825 -13.701 1.00 64.00 308 GLU A N 1
ATOM 2464 C CA . GLU A 1 308 ? -18.614 6.841 -12.950 1.00 64.00 308 GLU A CA 1
ATOM 2465 C C . GLU A 1 308 ? -17.986 5.448 -13.097 1.00 64.00 308 GLU A C 1
ATOM 2467 O O . GLU A 1 308 ? -18.050 4.816 -14.151 1.00 64.00 308 GLU A O 1
ATOM 2472 N N . ASP A 1 309 ? -17.345 4.961 -12.035 1.00 63.69 309 ASP A N 1
ATOM 2473 C CA . ASP A 1 309 ? -16.758 3.622 -12.013 1.00 63.69 309 ASP A CA 1
ATOM 2474 C C . ASP A 1 309 ? -17.773 2.585 -11.513 1.00 63.69 309 ASP A C 1
ATOM 2476 O O . ASP A 1 309 ? -18.342 2.709 -10.428 1.00 63.69 309 ASP A O 1
ATOM 2480 N N . LYS A 1 310 ? -17.939 1.495 -12.272 1.00 67.62 310 LYS A N 1
ATOM 2481 C CA . LYS A 1 310 ? -18.584 0.281 -11.759 1.00 67.62 310 LYS A CA 1
ATOM 2482 C C . LYS A 1 310 ? -17.609 -0.441 -10.834 1.00 67.62 310 LYS A C 1
ATOM 2484 O O . LYS A 1 310 ? -16.490 -0.760 -11.235 1.00 67.62 310 LYS A O 1
ATOM 2489 N N . TYR A 1 311 ? -18.039 -0.723 -9.609 1.00 70.44 311 TYR A N 1
ATOM 2490 C CA . TYR A 1 311 ? -17.251 -1.524 -8.679 1.00 70.44 311 TYR A CA 1
ATOM 2491 C C . TYR A 1 311 ? -17.167 -2.976 -9.173 1.00 70.44 311 TYR A C 1
ATOM 2493 O O . TYR A 1 311 ? -18.189 -3.628 -9.380 1.00 70.44 311 TYR A O 1
ATOM 2501 N N . VAL A 1 312 ? -15.948 -3.479 -9.382 1.00 71.00 312 VAL A N 1
ATOM 2502 C CA . VAL A 1 312 ? -15.698 -4.846 -9.865 1.00 71.00 312 VAL A CA 1
ATOM 2503 C C . VAL A 1 312 ? -15.219 -5.710 -8.706 1.00 71.00 312 VAL A C 1
ATOM 2505 O O . VAL A 1 312 ? -14.109 -5.528 -8.212 1.00 71.00 312 VAL A O 1
ATOM 2508 N N . VAL A 1 313 ? -16.032 -6.671 -8.272 1.00 66.81 313 VAL A N 1
ATOM 2509 C CA . VAL A 1 313 ? -15.643 -7.645 -7.239 1.00 66.81 313 VAL A CA 1
ATOM 2510 C C . VAL A 1 313 ? -14.890 -8.805 -7.890 1.00 66.81 313 VAL A C 1
ATOM 2512 O O . VAL A 1 313 ? -15.197 -9.196 -9.012 1.00 66.81 313 VAL A O 1
ATOM 2515 N N . ALA A 1 314 ? -13.898 -9.365 -7.194 1.00 63.56 314 ALA A N 1
ATOM 2516 C CA . ALA A 1 314 ? -13.277 -10.609 -7.640 1.00 63.56 314 ALA A CA 1
ATOM 2517 C C . ALA A 1 314 ? -14.300 -11.751 -7.567 1.00 63.56 314 ALA A C 1
ATOM 2519 O O . ALA A 1 314 ? -14.828 -12.042 -6.492 1.00 63.56 314 ALA A O 1
ATOM 2520 N N . GLU A 1 315 ? -14.561 -12.396 -8.700 1.00 65.56 315 GLU A N 1
ATOM 2521 C CA . GLU A 1 315 ? -15.432 -13.564 -8.767 1.00 65.56 315 GLU A CA 1
ATOM 2522 C C . GLU A 1 315 ? -14.698 -14.791 -8.210 1.00 65.56 315 GLU A C 1
ATOM 2524 O O . GLU A 1 315 ? -13.549 -15.067 -8.564 1.00 65.56 315 GLU A O 1
ATOM 2529 N N . LYS A 1 316 ? -15.340 -15.511 -7.285 1.00 69.19 316 LYS A N 1
ATOM 2530 C CA . LYS A 1 316 ? -14.805 -16.767 -6.751 1.00 69.19 316 LYS A CA 1
ATOM 2531 C C . LYS A 1 316 ? -15.244 -17.895 -7.675 1.00 69.19 316 LYS A C 1
ATOM 2533 O O . LYS A 1 316 ? -16.421 -18.236 -7.706 1.00 69.19 316 LYS A O 1
ATOM 2538 N N . ILE A 1 317 ? -14.296 -18.473 -8.404 1.00 66.88 317 ILE A N 1
ATOM 2539 C CA . ILE A 1 317 ? -14.555 -19.650 -9.233 1.00 66.88 317 ILE A CA 1
ATOM 2540 C C . ILE A 1 317 ? -14.505 -20.878 -8.323 1.00 66.88 317 ILE A C 1
ATOM 2542 O O . ILE A 1 317 ? -13.455 -21.205 -7.768 1.00 66.88 317 ILE A O 1
ATOM 2546 N N . PHE A 1 318 ? -15.641 -21.549 -8.161 1.00 71.44 318 PHE A N 1
ATOM 2547 C CA . PHE A 1 318 ? -15.719 -22.832 -7.474 1.00 71.44 318 PHE A CA 1
ATOM 2548 C C . PHE A 1 318 ? -15.695 -23.941 -8.524 1.00 71.44 318 PHE A C 1
ATOM 2550 O O . PHE A 1 318 ? -16.600 -24.039 -9.348 1.00 71.44 318 PHE A O 1
ATOM 2557 N N . HIS A 1 319 ? -14.656 -24.774 -8.510 1.00 67.56 319 HIS A N 1
ATOM 2558 C CA . HIS A 1 319 ? -14.685 -26.031 -9.247 1.00 67.56 319 HIS A CA 1
ATOM 2559 C C . HIS A 1 319 ? -15.331 -27.085 -8.351 1.00 67.56 319 HIS A C 1
ATOM 2561 O O . HIS A 1 319 ? -14.740 -27.493 -7.350 1.00 67.56 319 HIS A O 1
ATOM 2567 N N . GLU A 1 320 ? -16.543 -27.519 -8.695 1.00 61.31 320 GLU A N 1
ATOM 2568 C CA . GLU A 1 320 ? -17.093 -28.746 -8.128 1.00 61.31 320 GLU A CA 1
ATOM 2569 C C . GLU A 1 320 ? -16.186 -29.902 -8.556 1.00 61.31 320 GLU A C 1
ATOM 2571 O O . GLU A 1 320 ? -16.067 -30.223 -9.740 1.00 61.31 320 GLU A O 1
ATOM 2576 N N . GLN A 1 321 ? -15.494 -30.516 -7.595 1.00 54.97 321 GLN A N 1
ATOM 2577 C CA . GLN A 1 321 ? -14.903 -31.823 -7.833 1.00 54.97 321 GLN A CA 1
ATOM 2578 C C . GLN A 1 321 ? -16.068 -32.791 -8.018 1.00 54.97 321 GLN A C 1
ATOM 2580 O O . GLN A 1 321 ? -16.754 -33.120 -7.050 1.00 54.97 321 GLN A O 1
ATOM 2585 N N . LEU A 1 322 ? -16.301 -33.232 -9.257 1.00 49.06 322 LEU A N 1
ATOM 2586 C CA . LEU A 1 322 ? -17.108 -34.417 -9.518 1.00 49.06 322 LEU A CA 1
ATOM 2587 C C . LEU A 1 322 ? -16.495 -35.542 -8.684 1.00 49.06 322 LEU A C 1
ATOM 2589 O O . LEU A 1 322 ? -15.413 -36.037 -9.002 1.00 49.06 322 LEU A O 1
ATOM 2593 N N . LYS A 1 323 ? -17.151 -35.896 -7.574 1.00 48.50 323 LYS A N 1
ATOM 2594 C CA . LYS A 1 323 ? -16.860 -37.140 -6.870 1.00 48.50 323 LYS A CA 1
ATOM 2595 C C . LYS A 1 323 ? -17.011 -38.234 -7.916 1.00 48.50 323 LYS A C 1
ATOM 2597 O O . LYS A 1 323 ? -18.116 -38.471 -8.394 1.00 48.50 323 LYS A O 1
ATOM 2602 N N . SER A 1 324 ? -15.905 -38.855 -8.303 1.00 49.34 324 SER A N 1
ATOM 2603 C CA . SER A 1 324 ? -15.957 -40.123 -9.009 1.00 49.34 324 SER A CA 1
ATOM 2604 C C . SER A 1 324 ? -16.567 -41.127 -8.035 1.00 49.34 324 SER A C 1
ATOM 2606 O O . SER A 1 324 ? -15.877 -41.639 -7.155 1.00 49.34 324 SER A O 1
ATOM 2608 N N . GLU A 1 325 ? -17.878 -41.327 -8.124 1.00 51.84 325 GLU A N 1
ATOM 2609 C CA . GLU A 1 325 ? -18.516 -42.534 -7.618 1.00 51.84 325 GLU A CA 1
ATOM 2610 C C . GLU A 1 325 ? -17.957 -43.699 -8.429 1.00 51.84 325 GLU A C 1
ATOM 2612 O O . GLU A 1 325 ? -18.399 -43.889 -9.555 1.00 51.84 325 GLU A O 1
ATOM 2617 N N . PHE A 1 326 ? -16.965 -44.410 -7.888 1.00 45.06 326 PHE A N 1
ATOM 2618 C CA . PHE A 1 326 ? -16.731 -45.837 -8.130 1.00 45.06 326 PHE A CA 1
ATO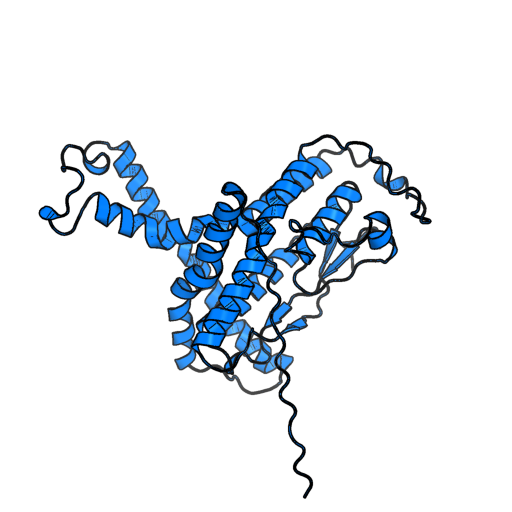M 2619 C C . PHE A 1 326 ? -16.013 -46.453 -6.932 1.00 45.06 326 PHE A C 1
ATOM 2621 O O . PHE A 1 326 ? -14.907 -45.970 -6.590 1.00 45.06 326 PHE A O 1
#

Secondary structure (DSSP, 8-state):
--S-S-GGGEEEE--EEE-TTGGGS-HHHHHHHHHHHHHHHHHHT-TTS----BSB-EE-HHHHHHHTS---STT--SHHHHHHHHHHHHTTT--EEEE-S--EEEPPP--SSHHHHHHHHHHHHHHHHHTTHHHHHHHHHHHS--------TT--S---GGGTT--SHHHHHHHHHHHHHHHHHHHHHHHHHIIIIIHHHHHHHHHS-SSGGG-SS-TTT-HHHH-HHHHHHHHHHHHHHHHTTHHHHHHHHHHHHHHHHIIIIIS-------GGGGGGGGGHHHHHIIIIIHHHHHHHHHHHTT--PPP-PPP-----------

pLDDT: mean 83.88, std 13.67, range [41.31, 96.62]

Radius of gyration: 23.54 Å; chains: 1; bounding box: 55×73×64 Å